Protein AF-A0A564YK99-F1 (afdb_monomer_lite)

Foldseek 3Di:
DPDDDPVNLVVLVVCVVVVVLVVSLVVLDDPVLDCLPPDLSSLLSNLVSLLLCLLPVCVPPVVSNVVSLVSNLSSLVSSCVVCVQALSSLQSNLVSLLLVLVVDDLVSVQVSLVVSVVSLVSSCVNPVQALSSLLVQLVSQVVQQPDDPVSQVSSCVVDVGRDHHHNVSSVVSNVSSVVSVVVCCVPPPVPDDPVVVVVVVVSVVVSDD

Secondary structure (DSSP, 8-state):
-----HHHHHHHHHHHHTT-HHHHHHHH--TT---TTS-HHHHHHHHHHHHHHHHHTTTT-HHHHHHHHHHHHHHHHHHHHH-TT-HHHHHHHHHHHHHHHHHS-HHHHHHHHHHHHHHHHHHHHH-TT-HHHHHHHHHHHHHHHH--HHHHHHHHHHSSS-----HHHHHHHHHHHHHHHHHHHHHH-TT--HHHHHHHHHHHHGGG-

pLDDT: mean 82.33, std 19.17, range [26.28, 98.38]

Organism: Hymenolepis diminuta (NCBI:txid6216)

Structure (mmCIF, N/CA/C/O backbone):
data_AF-A0A564YK99-F1
#
_entry.id   AF-A0A564YK99-F1
#
loop_
_atom_site.group_PDB
_atom_site.id
_atom_site.type_symbol
_atom_site.label_atom_id
_atom_site.label_alt_id
_atom_site.label_comp_id
_atom_site.label_asym_id
_atom_site.label_entity_id
_atom_site.label_seq_id
_atom_site.pdbx_PDB_ins_code
_atom_site.Cartn_x
_atom_site.Cartn_y
_atom_site.Cartn_z
_atom_site.occupancy
_atom_site.B_iso_or_equiv
_atom_site.auth_seq_id
_atom_site.auth_comp_id
_atom_site.auth_asym_id
_atom_site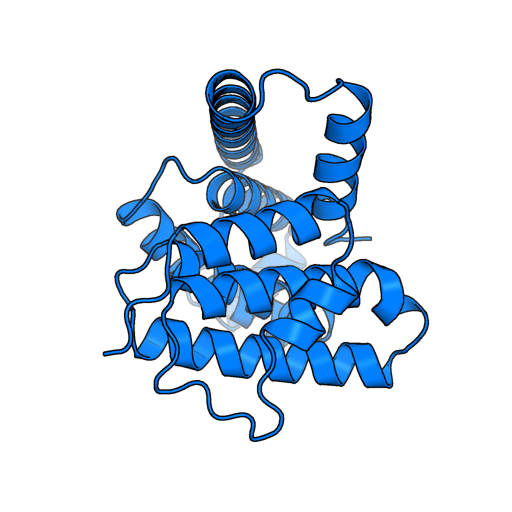.auth_atom_id
_atom_site.pdbx_PDB_model_num
ATOM 1 N N . MET A 1 1 ? -12.795 -11.908 20.189 1.00 44.34 1 MET A N 1
ATOM 2 C CA . MET A 1 1 ? -12.503 -10.998 19.064 1.00 44.34 1 MET A CA 1
ATOM 3 C C . MET A 1 1 ? -13.537 -9.885 19.128 1.00 44.34 1 MET A C 1
ATOM 5 O O . MET A 1 1 ? -14.702 -10.155 18.869 1.00 44.34 1 MET A O 1
ATOM 9 N N . ASN A 1 2 ? -13.176 -8.697 19.624 1.00 49.03 2 ASN A N 1
ATOM 10 C CA . ASN A 1 2 ? -14.125 -7.580 19.686 1.00 49.03 2 ASN A CA 1
ATOM 11 C C . ASN A 1 2 ? -14.489 -7.206 18.249 1.00 49.03 2 ASN A C 1
ATOM 13 O O . ASN A 1 2 ? -13.629 -6.735 17.506 1.00 49.03 2 ASN A O 1
ATOM 17 N N . MET A 1 3 ? -15.730 -7.481 17.844 1.00 61.69 3 MET A N 1
ATOM 18 C CA . MET A 1 3 ? -16.217 -7.088 16.528 1.00 61.69 3 MET A CA 1
ATOM 19 C C . MET A 1 3 ? -16.210 -5.563 16.465 1.00 61.69 3 MET A C 1
ATOM 21 O O . MET A 1 3 ? -16.890 -4.896 17.244 1.00 61.69 3 MET A O 1
ATOM 25 N N . ILE A 1 4 ? -15.387 -5.012 15.579 1.00 81.00 4 ILE A N 1
ATOM 26 C CA . ILE A 1 4 ? -15.409 -3.582 15.286 1.00 81.00 4 ILE A CA 1
ATOM 27 C C . ILE A 1 4 ? -16.726 -3.309 14.571 1.00 81.00 4 ILE A C 1
ATOM 29 O O . ILE A 1 4 ? -17.047 -4.000 13.610 1.00 81.00 4 ILE A O 1
ATOM 33 N N . SER A 1 5 ? -17.501 -2.343 15.056 1.00 88.06 5 SER A N 1
ATOM 34 C CA . SER A 1 5 ? -18.794 -2.039 14.451 1.00 88.06 5 SER A CA 1
ATOM 35 C C . SER A 1 5 ? -18.618 -1.328 13.109 1.00 88.06 5 SER A C 1
ATOM 37 O O . SER A 1 5 ? -17.772 -0.440 12.968 1.00 88.06 5 SER A O 1
ATOM 39 N N . ASP A 1 6 ? -19.475 -1.652 12.142 1.00 88.25 6 ASP A N 1
ATOM 40 C CA . ASP A 1 6 ? -19.509 -0.970 10.839 1.00 88.25 6 ASP A CA 1
ATOM 41 C C . ASP A 1 6 ? -19.748 0.538 10.991 1.00 88.25 6 ASP A C 1
ATOM 43 O O . ASP A 1 6 ? -19.217 1.347 10.231 1.00 88.25 6 ASP A O 1
ATOM 47 N N . SER A 1 7 ? -20.486 0.935 12.035 1.00 90.94 7 SER A N 1
ATOM 48 C CA . SER A 1 7 ? -20.677 2.340 12.403 1.00 90.94 7 SER A CA 1
ATOM 49 C C . SER A 1 7 ? -19.359 3.031 12.765 1.00 90.94 7 SER A C 1
ATOM 51 O O . SER A 1 7 ? -19.141 4.172 12.362 1.00 90.94 7 SER A O 1
ATOM 53 N N . TYR A 1 8 ? -18.456 2.357 13.484 1.00 93.44 8 TYR A N 1
ATOM 54 C CA . TYR A 1 8 ? -17.150 2.925 13.812 1.00 93.44 8 TYR A CA 1
ATOM 55 C C . TYR A 1 8 ? -16.268 3.062 12.566 1.00 93.44 8 TYR A C 1
ATOM 57 O O . TYR A 1 8 ? -15.660 4.111 12.363 1.00 93.44 8 TYR A O 1
ATOM 65 N N . LEU A 1 9 ? -16.238 2.044 11.699 1.00 93.12 9 LEU A N 1
ATOM 66 C CA . LEU A 1 9 ? -15.495 2.115 10.434 1.00 93.12 9 LEU A CA 1
ATOM 67 C C . LEU A 1 9 ? -16.023 3.235 9.529 1.00 93.12 9 LEU A C 1
ATOM 69 O O . LEU A 1 9 ? -15.229 3.993 8.975 1.00 93.12 9 LEU A O 1
ATOM 73 N N . SER A 1 10 ? -17.346 3.400 9.462 1.00 92.56 10 SER A N 1
ATOM 74 C CA . SER A 1 10 ? -17.986 4.480 8.704 1.00 92.56 10 SER A CA 1
ATOM 75 C C . SER A 1 10 ? -17.581 5.857 9.230 1.00 92.56 10 SER A C 1
ATOM 77 O O . SER A 1 10 ? -17.189 6.712 8.446 1.00 92.56 10 SER A O 1
ATOM 79 N N . GLN A 1 11 ? -17.564 6.059 10.553 1.00 95.00 11 GLN A N 1
ATOM 80 C CA . GLN A 1 11 ? -17.090 7.315 11.152 1.00 95.00 11 GLN A CA 1
ATOM 81 C C . GLN A 1 11 ? -15.622 7.610 10.803 1.00 95.00 11 GLN A C 1
ATOM 83 O O . GLN A 1 11 ? -15.259 8.756 10.542 1.00 95.00 11 GLN A O 1
ATOM 88 N N . ILE A 1 12 ? -14.761 6.589 10.787 1.00 95.75 12 ILE A N 1
ATOM 89 C CA . ILE A 1 12 ? -13.358 6.743 10.383 1.00 95.75 12 ILE A CA 1
ATOM 90 C C . ILE A 1 12 ? -13.247 7.143 8.907 1.00 95.75 12 ILE A C 1
ATOM 92 O O . ILE A 1 12 ? -12.470 8.040 8.571 1.00 95.75 12 ILE A O 1
ATOM 96 N N . ASP A 1 13 ? -14.022 6.508 8.029 1.00 91.44 13 ASP A N 1
ATOM 97 C CA . ASP A 1 13 ? -14.032 6.826 6.601 1.00 91.44 13 ASP A CA 1
ATOM 98 C C . ASP A 1 13 ? -14.629 8.220 6.327 1.00 91.44 13 ASP A C 1
ATOM 100 O O . ASP A 1 13 ? -14.116 8.950 5.481 1.00 91.44 13 ASP A O 1
ATOM 104 N N . GLU A 1 14 ? -15.635 8.654 7.089 1.00 92.62 14 GLU A N 1
ATOM 105 C CA . GLU A 1 14 ? -16.176 10.019 7.043 1.00 92.62 14 GLU A CA 1
ATOM 106 C C . GLU A 1 14 ? -15.134 11.068 7.443 1.00 92.62 14 GLU A C 1
ATOM 108 O O . GLU A 1 14 ? -14.980 12.075 6.751 1.00 92.62 14 GLU A O 1
ATOM 113 N N . LEU A 1 15 ? -14.379 10.828 8.521 1.00 93.56 15 LEU A N 1
ATOM 114 C CA . LEU A 1 15 ? -13.280 11.709 8.928 1.00 93.56 15 LEU A CA 1
ATOM 115 C C . LEU A 1 15 ? -12.208 11.802 7.842 1.00 93.56 15 LEU A C 1
ATOM 117 O O . LEU A 1 15 ? -11.726 12.897 7.548 1.00 93.56 15 LEU A O 1
ATOM 121 N N . TYR A 1 16 ? -11.861 10.669 7.227 1.00 89.81 16 TYR A N 1
ATOM 122 C CA . TYR A 1 16 ? -10.916 10.628 6.116 1.00 89.81 16 TYR A CA 1
ATOM 123 C C . TYR A 1 16 ? -11.422 11.452 4.920 1.00 89.81 16 TYR A C 1
ATOM 125 O O . TYR A 1 16 ? -10.711 12.319 4.418 1.00 89.81 16 TYR A O 1
ATOM 133 N N . ASN A 1 17 ? -12.681 11.257 4.518 1.00 87.81 17 ASN A N 1
ATOM 134 C CA . ASN A 1 17 ? -13.314 11.980 3.408 1.00 87.81 17 ASN A CA 1
ATOM 135 C C . ASN A 1 17 ? -13.520 13.479 3.692 1.00 87.81 17 ASN A C 1
ATOM 137 O O . ASN A 1 17 ? -13.629 14.277 2.761 1.00 87.81 17 ASN A O 1
ATOM 141 N N . ALA A 1 18 ? -13.574 13.867 4.967 1.00 88.94 18 ALA A N 1
ATOM 142 C CA . ALA A 1 18 ? -13.583 15.256 5.423 1.00 88.94 18 ALA A CA 1
ATOM 143 C C . ALA A 1 18 ? -12.170 15.852 5.578 1.00 88.94 18 ALA A C 1
ATOM 145 O O . ALA A 1 18 ? -12.013 16.912 6.179 1.00 88.94 18 ALA A O 1
ATOM 146 N N . GLU A 1 19 ? -11.144 15.159 5.082 1.00 88.38 19 GLU A N 1
ATOM 147 C CA . GLU A 1 19 ? -9.732 15.537 5.141 1.00 88.38 19 GLU A CA 1
ATOM 148 C C . GLU A 1 19 ? -9.141 15.661 6.561 1.00 88.38 19 GLU A C 1
ATOM 150 O O . GLU A 1 19 ? -8.027 16.161 6.752 1.00 88.38 19 GLU A O 1
ATOM 155 N N . ARG A 1 20 ? -9.821 15.112 7.578 1.00 93.12 20 ARG A N 1
ATOM 156 C CA . ARG A 1 20 ? -9.401 15.113 8.994 1.00 93.12 20 ARG A CA 1
ATOM 157 C C . ARG A 1 20 ? -8.419 13.972 9.295 1.00 93.12 20 ARG A C 1
ATOM 159 O O . ARG A 1 20 ? -8.556 13.230 10.263 1.00 93.12 20 ARG A O 1
ATOM 166 N N . HIS A 1 21 ? -7.385 13.841 8.469 1.00 91.38 21 HIS A N 1
ATOM 167 C CA . HIS A 1 21 ? -6.429 12.727 8.487 1.00 91.38 21 HIS A CA 1
ATOM 168 C C . HIS A 1 21 ? -5.613 12.615 9.779 1.00 91.38 21 HIS A C 1
ATOM 170 O O . HIS A 1 21 ? -5.307 11.509 10.219 1.00 91.38 21 HIS A O 1
ATOM 176 N N . GLN A 1 22 ? -5.287 13.752 10.405 1.00 95.69 22 GLN A N 1
ATOM 177 C CA . GLN A 1 22 ? -4.619 13.773 11.710 1.00 95.69 22 GLN A CA 1
ATOM 178 C C . GLN A 1 22 ? -5.480 13.090 12.774 1.00 95.69 22 GLN A C 1
ATOM 180 O O . GLN A 1 22 ? -4.980 12.276 13.536 1.00 95.69 22 GLN A O 1
ATOM 185 N N . GLU A 1 23 ? -6.782 13.365 12.779 1.00 97.56 23 GLU A N 1
ATOM 186 C CA . GLU A 1 23 ? -7.705 12.774 13.742 1.00 97.56 23 GLU A CA 1
ATOM 187 C C . GLU A 1 23 ? -7.945 11.288 13.478 1.00 97.56 23 GLU A C 1
ATOM 189 O O . GLU A 1 23 ? -8.043 10.514 14.426 1.00 97.56 23 GLU A O 1
ATOM 194 N N . VAL A 1 24 ? -7.991 10.869 12.207 1.00 97.50 24 VAL A N 1
ATOM 195 C CA . VAL A 1 24 ? -8.004 9.440 11.861 1.00 97.50 24 VAL A CA 1
ATOM 196 C C . VAL A 1 24 ? -6.766 8.756 12.434 1.00 97.50 24 VAL A C 1
ATOM 198 O O . VAL A 1 24 ? -6.886 7.749 13.126 1.00 97.50 24 VAL A O 1
ATOM 201 N N . TYR A 1 25 ? -5.582 9.321 12.198 1.00 97.62 25 TYR A N 1
ATOM 202 C CA . TYR A 1 25 ? -4.340 8.790 12.749 1.00 97.62 25 TYR A CA 1
ATOM 203 C C . TYR A 1 25 ? -4.374 8.743 14.283 1.00 97.62 25 TYR A C 1
ATOM 205 O O . TYR A 1 25 ? -4.104 7.692 14.853 1.00 97.62 25 TYR A O 1
ATOM 213 N N . ASP A 1 26 ? -4.780 9.821 14.955 1.00 96.94 26 ASP A N 1
ATOM 214 C CA . ASP A 1 26 ? -4.821 9.884 16.420 1.00 96.94 26 ASP A CA 1
ATOM 215 C C . ASP A 1 26 ? -5.839 8.905 17.032 1.00 96.94 26 ASP A C 1
ATOM 217 O O . ASP A 1 26 ? -5.596 8.375 18.116 1.00 96.94 26 ASP A O 1
ATOM 221 N N . LYS A 1 27 ? -6.947 8.612 16.335 1.00 96.62 27 LYS A N 1
ATOM 222 C CA . LYS A 1 27 ? -7.943 7.612 16.757 1.00 96.62 27 LYS A CA 1
ATOM 223 C C . LYS A 1 27 ? -7.472 6.171 16.577 1.00 96.62 27 LYS A C 1
ATOM 225 O O . LYS A 1 27 ? -7.869 5.316 17.364 1.00 96.62 27 LYS A O 1
ATOM 230 N N . LEU A 1 28 ? -6.710 5.890 15.520 1.00 96.56 28 LEU A N 1
ATOM 231 C CA . LEU A 1 28 ? -6.339 4.522 15.146 1.00 96.56 28 LEU A CA 1
ATOM 232 C C . LEU A 1 28 ? -4.962 4.101 15.664 1.00 96.56 28 LEU A C 1
ATOM 234 O O . LEU A 1 28 ? -4.716 2.903 15.828 1.00 96.56 28 LEU A O 1
ATOM 238 N N . ARG A 1 29 ? -4.062 5.060 15.905 1.00 95.44 29 ARG A N 1
ATOM 239 C CA . ARG A 1 29 ? -2.718 4.770 16.398 1.00 95.44 29 ARG A CA 1
ATOM 240 C C . ARG A 1 29 ? -2.764 4.171 17.796 1.00 95.44 29 ARG A C 1
ATOM 242 O O . ARG A 1 29 ? -3.590 4.537 18.632 1.00 95.44 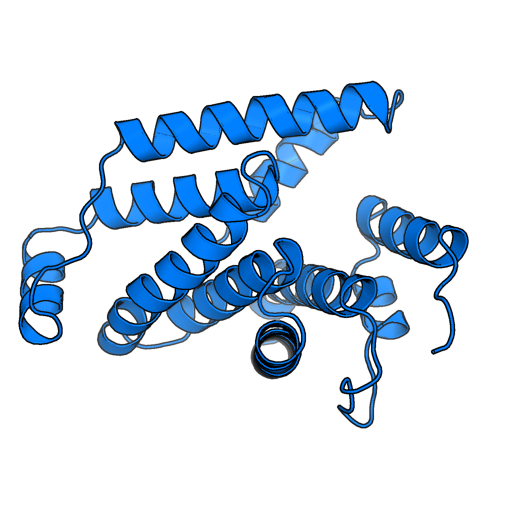29 ARG A O 1
ATOM 249 N N . ARG A 1 30 ? -1.796 3.311 18.086 1.00 93.12 30 ARG A N 1
ATOM 250 C CA . ARG A 1 30 ? -1.582 2.755 19.417 1.00 93.12 30 ARG A CA 1
ATOM 251 C C . ARG A 1 30 ? -0.253 3.244 19.986 1.00 93.12 30 ARG A C 1
ATOM 253 O O . ARG A 1 30 ? 0.789 2.983 19.388 1.00 93.12 30 ARG A O 1
ATOM 260 N N . PRO A 1 31 ? -0.257 3.968 21.121 1.00 87.62 31 PRO A N 1
ATOM 261 C CA . PRO A 1 31 ? 0.974 4.487 21.718 1.00 87.62 31 PRO A CA 1
ATOM 262 C C . PRO A 1 31 ? 1.989 3.410 22.117 1.00 87.62 31 PRO A C 1
ATOM 264 O O . PRO A 1 31 ? 3.182 3.696 22.130 1.00 87.62 31 PRO A O 1
ATOM 267 N N . ASP A 1 32 ? 1.525 2.196 22.424 1.00 89.12 32 ASP A N 1
ATOM 268 C CA . ASP A 1 32 ? 2.363 1.037 22.753 1.00 89.12 32 ASP A CA 1
ATOM 269 C C . ASP A 1 32 ? 2.970 0.350 21.514 1.00 89.12 32 ASP A C 1
ATOM 271 O O . ASP A 1 32 ? 3.803 -0.543 21.654 1.00 89.12 32 ASP A O 1
ATOM 275 N N . GLY A 1 33 ? 2.562 0.752 20.304 1.00 86.19 33 GLY A N 1
ATOM 276 C CA . GLY A 1 33 ? 2.982 0.140 19.045 1.00 86.19 33 GLY A CA 1
ATOM 277 C C . GLY A 1 33 ? 2.464 -1.286 18.832 1.00 86.19 33 GLY A C 1
ATOM 278 O O . GLY A 1 33 ? 2.879 -1.934 17.870 1.00 86.19 33 GLY A O 1
ATOM 279 N N . ASN A 1 34 ? 1.573 -1.794 19.692 1.00 89.31 34 ASN A N 1
ATOM 280 C CA . ASN A 1 34 ? 1.091 -3.166 19.610 1.00 89.31 34 ASN A CA 1
ATOM 281 C C . ASN A 1 34 ? -0.219 -3.264 18.821 1.00 89.31 34 ASN A C 1
ATOM 283 O O . ASN A 1 34 ? -1.323 -3.035 19.330 1.00 89.31 34 ASN A O 1
ATOM 287 N N . TYR A 1 35 ? -0.079 -3.695 17.573 1.00 92.19 35 TYR A N 1
ATOM 288 C CA . TYR A 1 35 ? -1.176 -3.878 16.632 1.00 92.19 35 TYR A CA 1
ATOM 289 C C . TYR A 1 35 ? -1.567 -5.353 16.419 1.00 92.19 35 TYR A C 1
ATOM 291 O O . TYR A 1 35 ? -2.401 -5.627 15.560 1.00 92.19 35 TYR A O 1
ATOM 299 N N . SER A 1 36 ? -1.019 -6.306 17.190 1.00 88.06 36 SER A N 1
ATOM 300 C CA . SER A 1 36 ? -1.205 -7.745 16.931 1.00 88.06 36 SER A CA 1
ATOM 301 C C . SER A 1 36 ? -2.677 -8.163 16.938 1.00 88.06 36 SER A C 1
ATOM 303 O O . SER A 1 36 ? -3.110 -8.908 16.068 1.00 88.06 36 SER A O 1
ATOM 305 N N . GLU A 1 37 ? -3.475 -7.637 17.868 1.00 89.50 37 GLU A N 1
ATOM 306 C CA . GLU A 1 37 ? -4.904 -7.959 18.016 1.00 89.50 37 GLU A CA 1
ATOM 307 C C . GLU A 1 37 ? -5.834 -6.987 17.275 1.00 89.50 37 GLU A C 1
ATOM 309 O O . GLU A 1 37 ? -7.037 -6.933 17.538 1.00 89.50 37 GLU A O 1
ATOM 314 N N . VAL A 1 38 ? -5.288 -6.184 16.361 1.00 92.50 38 VAL A N 1
ATOM 315 C CA . VAL A 1 38 ? -6.058 -5.205 15.594 1.00 92.50 38 VAL A CA 1
ATOM 316 C C . VAL A 1 38 ? -6.556 -5.833 14.289 1.00 92.50 38 VAL A C 1
ATOM 318 O O . VAL A 1 38 ? -5.847 -6.572 13.604 1.00 92.50 38 VAL A O 1
ATOM 321 N N . SER A 1 39 ? -7.816 -5.547 13.958 1.00 94.75 39 SER A N 1
ATOM 322 C CA . SER A 1 39 ? -8.461 -6.000 12.720 1.00 94.75 39 SER A CA 1
ATOM 323 C C . SER A 1 39 ? -7.769 -5.407 11.486 1.00 94.75 39 SER A C 1
ATOM 325 O O . SER A 1 39 ? -7.440 -4.214 11.514 1.00 94.75 39 SER A O 1
ATOM 327 N N . PRO A 1 40 ? -7.636 -6.160 10.374 1.00 96.38 40 PRO A N 1
ATOM 328 C CA . PRO A 1 40 ? -7.067 -5.642 9.129 1.00 96.38 40 PRO A CA 1
ATOM 329 C C . PRO A 1 40 ? -7.798 -4.383 8.649 1.00 96.38 40 PRO A C 1
ATOM 331 O O . PRO A 1 40 ? -7.155 -3.446 8.180 1.00 96.38 40 PRO A O 1
ATOM 334 N N . GLN A 1 41 ? -9.112 -4.291 8.906 1.00 95.69 41 GLN A N 1
ATOM 335 C CA . GLN A 1 41 ? -9.948 -3.130 8.578 1.00 95.69 41 GLN A CA 1
ATOM 336 C C . GLN A 1 41 ? -9.469 -1.816 9.213 1.00 95.69 41 GLN A C 1
ATOM 338 O O . GLN A 1 41 ? -9.719 -0.743 8.668 1.00 95.69 41 GLN A O 1
ATOM 343 N N . ILE A 1 42 ? -8.774 -1.879 10.349 1.00 96.81 42 ILE A N 1
ATOM 344 C CA . ILE A 1 42 ? -8.170 -0.708 10.991 1.00 96.81 42 ILE A CA 1
ATOM 345 C C . ILE A 1 42 ? -6.742 -0.483 10.504 1.00 96.81 42 ILE A C 1
ATOM 347 O O . ILE A 1 42 ? -6.366 0.661 10.256 1.00 96.81 42 ILE A O 1
ATOM 351 N N . LEU A 1 43 ? -5.959 -1.554 10.346 1.00 97.62 43 LEU A N 1
ATOM 352 C CA . LEU A 1 43 ? -4.539 -1.475 9.985 1.00 97.62 43 LEU A CA 1
ATOM 353 C C . LEU A 1 43 ? -4.334 -0.724 8.668 1.00 97.62 43 LEU A C 1
ATOM 355 O O . LEU A 1 43 ? -3.552 0.226 8.606 1.00 97.62 43 LEU A O 1
ATOM 359 N N . TRP A 1 44 ? -5.093 -1.087 7.634 1.00 97.38 44 TRP A N 1
ATOM 360 C CA . TRP A 1 44 ? -4.950 -0.450 6.330 1.00 97.38 44 TRP A CA 1
ATOM 361 C C . TRP A 1 44 ? -5.456 1.004 6.333 1.00 97.38 44 TRP A C 1
ATOM 363 O O . TRP A 1 44 ? -4.869 1.869 5.679 1.00 97.38 44 TRP A O 1
ATOM 373 N N . ARG 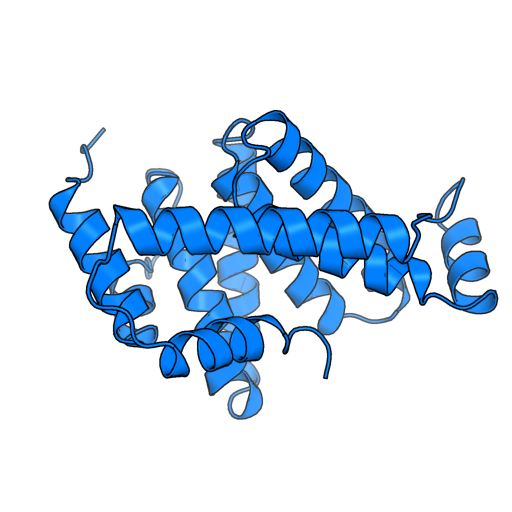A 1 45 ? -6.496 1.321 7.123 1.00 97.62 45 ARG A N 1
ATOM 374 C CA . ARG A 1 45 ? -7.000 2.698 7.298 1.00 97.62 45 ARG A CA 1
ATOM 375 C C . ARG A 1 45 ? -5.995 3.581 8.034 1.00 97.62 45 ARG A C 1
ATOM 377 O O . ARG A 1 45 ? -5.836 4.749 7.675 1.00 97.62 45 ARG A O 1
ATOM 384 N N . LEU A 1 46 ? -5.286 3.022 9.015 1.00 98.00 46 LEU A N 1
ATOM 385 C CA . LEU A 1 46 ? -4.186 3.694 9.697 1.00 98.00 46 LEU A CA 1
ATOM 386 C C . LEU A 1 46 ? -3.042 3.991 8.721 1.00 98.00 46 LEU A C 1
ATOM 388 O O . LEU A 1 46 ? -2.615 5.140 8.633 1.00 98.00 46 LEU A O 1
ATOM 392 N N . ALA A 1 47 ? -2.598 3.006 7.934 1.00 97.62 47 ALA A N 1
ATOM 393 C CA . ALA A 1 47 ? -1.560 3.214 6.919 1.00 97.62 47 ALA A CA 1
ATOM 394 C C . ALA A 1 47 ? -1.959 4.277 5.883 1.00 97.62 47 ALA A C 1
ATOM 396 O O . ALA A 1 47 ? -1.151 5.134 5.518 1.00 97.62 47 ALA A O 1
ATOM 397 N N . ARG A 1 48 ? -3.231 4.290 5.471 1.00 95.94 48 ARG A N 1
ATOM 398 C CA . ARG A 1 48 ? -3.790 5.319 4.588 1.00 95.94 48 ARG A CA 1
ATOM 399 C C . ARG A 1 48 ? -3.704 6.724 5.197 1.00 95.94 48 ARG A C 1
ATOM 401 O O . ARG A 1 48 ? -3.273 7.656 4.518 1.00 95.94 48 ARG A O 1
ATOM 408 N N . ALA A 1 49 ? -4.053 6.884 6.474 1.00 96.25 49 ALA A N 1
ATOM 409 C CA . ALA A 1 49 ? -3.915 8.162 7.176 1.00 96.25 49 ALA A CA 1
ATOM 410 C C . ALA A 1 49 ? -2.444 8.583 7.341 1.00 96.25 49 ALA A C 1
ATOM 412 O O . ALA A 1 49 ? -2.100 9.732 7.065 1.00 96.25 49 ALA A O 1
ATOM 413 N N . ILE A 1 50 ? -1.565 7.645 7.711 1.00 96.56 50 ILE A N 1
ATOM 414 C CA . ILE A 1 50 ? -0.111 7.846 7.813 1.00 96.56 50 ILE A CA 1
ATOM 415 C C . ILE A 1 50 ? 0.462 8.364 6.491 1.00 96.56 50 ILE A C 1
ATOM 417 O O . ILE A 1 50 ? 1.166 9.375 6.477 1.00 96.56 50 ILE A O 1
ATOM 421 N N . ARG A 1 51 ? 0.122 7.719 5.368 1.00 93.81 51 ARG A N 1
ATOM 422 C CA . ARG A 1 51 ? 0.540 8.163 4.033 1.00 93.81 51 ARG A CA 1
ATOM 423 C C . ARG A 1 51 ? 0.133 9.611 3.782 1.00 93.81 51 ARG A C 1
ATOM 425 O O . ARG A 1 51 ? 0.954 10.401 3.319 1.00 93.81 51 ARG A O 1
ATOM 432 N N . TYR A 1 52 ? -1.107 9.976 4.099 1.00 91.69 52 TYR A N 1
ATOM 433 C CA . TYR A 1 52 ? -1.570 11.348 3.904 1.00 91.69 52 TYR A CA 1
ATOM 434 C C . TYR A 1 52 ? -0.781 12.356 4.754 1.00 91.69 52 TYR A C 1
ATOM 436 O O . TYR A 1 52 ? -0.392 13.414 4.255 1.00 91.69 52 TYR A O 1
ATOM 444 N N . LEU A 1 53 ? -0.484 12.029 6.017 1.00 92.56 53 LEU A N 1
ATOM 445 C CA . LEU A 1 53 ? 0.337 12.878 6.889 1.00 92.56 53 LEU A CA 1
ATOM 446 C C . LEU A 1 53 ? 1.761 13.056 6.348 1.00 92.56 53 LEU A C 1
ATOM 448 O O . LEU A 1 53 ? 2.278 14.174 6.348 1.00 92.56 53 LEU A O 1
ATOM 452 N N . ILE A 1 54 ? 2.370 11.995 5.813 1.00 90.19 54 ILE A N 1
ATOM 453 C CA . ILE A 1 54 ? 3.679 12.063 5.148 1.00 90.19 54 ILE A CA 1
ATOM 454 C C . ILE A 1 54 ? 3.652 13.047 3.969 1.00 90.19 54 ILE A C 1
ATOM 456 O O . ILE A 1 54 ? 4.557 13.875 3.847 1.00 90.19 54 ILE A O 1
ATOM 460 N N . PHE A 1 55 ? 2.616 13.001 3.125 1.00 86.12 55 PHE A N 1
ATOM 461 C CA . PHE A 1 55 ? 2.521 13.874 1.948 1.00 86.12 55 PHE A CA 1
ATOM 462 C C . PHE A 1 55 ? 2.228 15.334 2.280 1.00 86.12 55 PHE A C 1
ATOM 464 O O . PHE A 1 55 ? 2.756 16.229 1.614 1.00 86.12 55 PHE A O 1
ATOM 471 N N . THR A 1 56 ? 1.387 15.571 3.283 1.00 87.44 56 THR A N 1
ATOM 472 C CA . THR A 1 56 ? 0.907 16.917 3.614 1.00 87.44 56 THR A CA 1
ATOM 473 C C . THR A 1 56 ? 1.786 17.629 4.627 1.00 87.44 56 THR A C 1
ATOM 475 O O . THR A 1 56 ? 2.146 18.778 4.405 1.00 87.44 56 THR A O 1
ATOM 478 N N . LYS A 1 57 ? 2.180 16.950 5.708 1.00 89.44 57 LYS A N 1
ATOM 479 C CA . LYS A 1 57 ? 2.966 17.534 6.808 1.00 89.44 57 LYS A CA 1
ATOM 480 C C . LYS A 1 57 ? 4.435 17.129 6.774 1.00 89.44 57 LYS A C 1
ATOM 482 O O . LYS A 1 57 ? 5.304 17.888 7.192 1.00 89.44 57 LYS A O 1
ATOM 487 N N 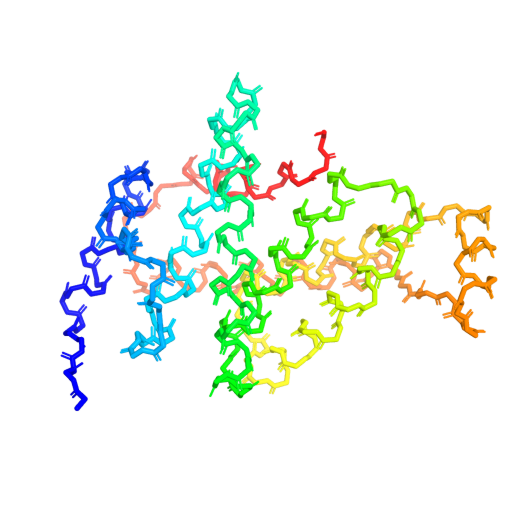. GLY A 1 58 ? 4.743 15.951 6.235 1.00 88.25 58 GLY A N 1
ATOM 488 C CA . GLY A 1 58 ? 6.105 15.415 6.227 1.00 88.25 58 GLY A CA 1
ATOM 489 C C . GLY A 1 58 ? 7.110 16.201 5.374 1.00 88.25 58 GLY A C 1
ATOM 490 O O . GLY A 1 58 ? 8.312 15.968 5.484 1.00 88.25 58 GLY A O 1
ATOM 491 N N . LYS A 1 59 ? 6.656 17.126 4.516 1.00 85.12 59 LYS A N 1
ATOM 492 C CA . LYS A 1 59 ? 7.548 18.041 3.778 1.00 85.12 59 LYS A CA 1
ATOM 493 C C . LYS A 1 59 ? 8.222 19.057 4.702 1.00 85.12 59 LYS A C 1
ATOM 495 O O . LYS A 1 59 ? 9.390 19.376 4.494 1.00 85.12 59 LYS A O 1
ATOM 500 N N . GLU A 1 60 ? 7.494 19.529 5.708 1.00 90.81 60 GLU A N 1
ATOM 501 C CA . GLU A 1 60 ? 7.954 20.539 6.665 1.00 90.81 60 GLU A CA 1
ATOM 502 C C . GLU A 1 60 ? 8.621 19.886 7.883 1.00 90.81 60 GLU A C 1
ATOM 504 O O . GLU A 1 60 ? 9.624 20.387 8.386 1.00 90.81 60 GLU A O 1
ATOM 509 N N . ASP A 1 61 ? 8.126 18.717 8.304 1.00 93.00 61 ASP A N 1
ATOM 510 C CA . ASP A 1 61 ? 8.617 17.987 9.476 1.00 93.00 61 ASP A CA 1
ATOM 511 C C . ASP A 1 61 ? 9.262 16.646 9.080 1.00 93.00 61 ASP A C 1
ATOM 513 O O . ASP A 1 61 ? 8.619 15.591 9.031 1.00 93.00 61 ASP A O 1
ATOM 517 N N . LYS A 1 62 ? 10.570 16.684 8.783 1.00 91.06 62 LYS A N 1
ATOM 518 C CA . LYS A 1 62 ? 11.354 15.483 8.432 1.00 91.06 62 LYS A CA 1
ATOM 519 C C . LYS A 1 62 ? 11.404 14.444 9.567 1.00 91.06 62 LYS A C 1
ATOM 521 O O . LYS A 1 62 ? 11.260 13.257 9.262 1.00 91.06 62 LYS A O 1
ATOM 526 N N . PRO A 1 63 ? 11.602 14.822 10.849 1.00 94.44 63 PRO A N 1
ATOM 527 C CA . PRO A 1 63 ? 11.496 13.876 11.959 1.00 94.44 63 PRO A CA 1
ATOM 528 C C . PRO A 1 63 ? 10.142 13.160 12.025 1.00 94.44 63 PRO A C 1
ATOM 530 O O . PRO A 1 63 ? 10.114 11.931 12.131 1.00 94.44 63 PRO A O 1
ATOM 533 N 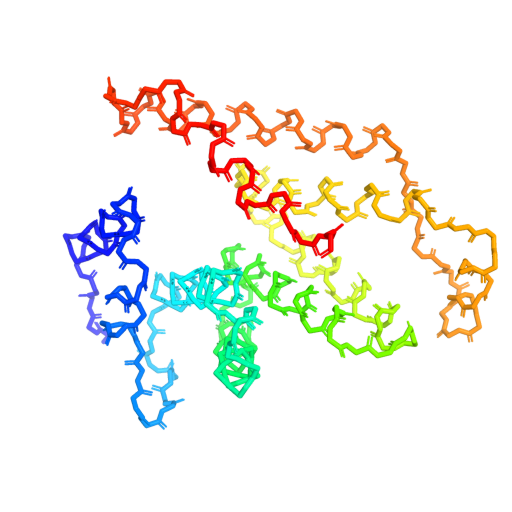N . ALA A 1 64 ? 9.026 13.888 11.909 1.00 94.44 64 ALA A N 1
ATOM 534 C CA . ALA A 1 64 ? 7.699 13.279 11.921 1.00 94.44 64 ALA A CA 1
ATOM 535 C C . ALA A 1 64 ? 7.467 12.393 10.694 1.00 94.44 64 ALA A C 1
ATOM 537 O O . ALA A 1 64 ? 6.985 11.272 10.844 1.00 94.44 64 ALA A O 1
ATOM 538 N N . ARG A 1 65 ? 7.897 12.830 9.500 1.00 93.81 65 ARG A N 1
ATOM 539 C CA . ARG A 1 65 ? 7.876 12.015 8.273 1.00 93.81 65 ARG A CA 1
ATOM 540 C C . ARG A 1 65 ? 8.543 10.662 8.478 1.00 93.81 65 ARG A C 1
ATOM 542 O O . ARG A 1 65 ? 7.948 9.638 8.150 1.00 93.81 65 ARG A O 1
ATOM 549 N N . LYS A 1 66 ? 9.760 10.660 9.028 1.00 94.25 66 LYS A N 1
ATOM 550 C CA . LYS A 1 66 ? 10.510 9.430 9.297 1.00 94.25 66 LYS A CA 1
ATOM 551 C C . LYS A 1 66 ? 9.755 8.529 10.275 1.00 94.25 66 LYS A C 1
ATOM 553 O O . LYS A 1 66 ? 9.587 7.348 9.994 1.00 94.25 66 LYS A O 1
ATOM 558 N N . LYS A 1 67 ? 9.246 9.095 11.373 1.00 95.19 67 LYS A N 1
ATOM 559 C CA . LYS A 1 67 ? 8.483 8.350 12.383 1.00 95.19 67 LYS A CA 1
ATOM 560 C C . LYS A 1 67 ? 7.213 7.718 11.805 1.00 95.19 67 LYS A C 1
ATOM 562 O O . LYS A 1 67 ? 6.953 6.545 12.043 1.00 95.19 67 LYS A O 1
ATOM 567 N N . TRP A 1 68 ? 6.444 8.476 11.027 1.00 96.44 68 TRP A N 1
ATOM 568 C CA . TRP A 1 68 ? 5.242 7.982 10.356 1.00 96.44 68 TRP A CA 1
ATOM 569 C C . TRP A 1 68 ? 5.558 6.869 9.358 1.00 96.44 68 TRP A C 1
ATOM 571 O O . TRP A 1 68 ? 4.838 5.875 9.304 1.00 96.44 68 TRP A O 1
ATOM 581 N N . LEU A 1 69 ? 6.643 7.005 8.591 1.00 95.25 69 LEU A N 1
ATOM 582 C CA . LEU A 1 69 ? 7.068 5.974 7.650 1.00 95.25 69 LEU A CA 1
ATOM 583 C C . LEU A 1 69 ? 7.461 4.678 8.372 1.00 95.25 69 LEU A C 1
ATOM 585 O O . LEU A 1 69 ? 7.004 3.606 7.980 1.00 95.25 69 LEU A O 1
ATOM 589 N N . GLU A 1 70 ? 8.264 4.775 9.434 1.00 95.88 70 GLU A N 1
ATOM 590 C CA . GLU A 1 70 ? 8.659 3.629 10.262 1.00 95.88 70 GLU A CA 1
ATOM 591 C C . GLU A 1 70 ? 7.440 2.941 10.893 1.00 95.88 70 GLU A C 1
ATOM 593 O O . GLU A 1 70 ? 7.331 1.714 10.846 1.00 95.88 70 GLU A O 1
ATOM 598 N N . GLU A 1 71 ? 6.489 3.718 11.420 1.00 96.81 71 GLU A N 1
ATOM 599 C CA . GLU A 1 71 ? 5.253 3.187 11.996 1.00 96.81 71 GLU A CA 1
ATOM 600 C C . GLU A 1 71 ? 4.401 2.470 10.947 1.00 96.81 71 GLU A C 1
ATOM 602 O O . GLU A 1 71 ? 4.041 1.312 11.145 1.00 96.81 71 GLU A O 1
ATOM 607 N N . GLY A 1 72 ? 4.116 3.105 9.808 1.00 97.25 72 GLY A N 1
ATOM 608 C CA . GLY A 1 72 ? 3.280 2.489 8.780 1.00 97.25 72 GLY A CA 1
ATOM 609 C C . GLY A 1 72 ? 3.922 1.244 8.153 1.00 97.25 72 GLY A C 1
ATOM 610 O O . GLY A 1 72 ? 3.213 0.278 7.881 1.00 97.25 72 GLY A O 1
ATOM 611 N N . LEU A 1 73 ? 5.251 1.216 7.978 1.00 96.94 73 LEU A N 1
ATOM 612 C CA . LEU A 1 73 ? 5.969 0.018 7.524 1.00 96.94 73 LEU A CA 1
ATOM 613 C C . LEU A 1 73 ? 5.852 -1.121 8.537 1.00 96.94 73 LEU A C 1
ATOM 615 O O . LEU A 1 73 ? 5.579 -2.251 8.143 1.00 96.94 73 LEU A O 1
ATOM 619 N N . SER A 1 74 ? 6.036 -0.827 9.827 1.00 96.50 74 SER A N 1
ATOM 620 C CA . SER A 1 74 ? 5.910 -1.813 10.905 1.00 96.50 74 SER A CA 1
ATOM 621 C C . SER A 1 74 ? 4.489 -2.384 10.981 1.00 96.50 74 SER A C 1
ATOM 623 O O . SER A 1 74 ? 4.298 -3.601 10.950 1.00 96.50 74 SER A O 1
ATOM 625 N N . VAL A 1 75 ? 3.485 -1.500 10.982 1.00 97.50 75 VAL A N 1
ATOM 626 C CA . VAL A 1 75 ? 2.058 -1.850 11.006 1.00 97.50 75 VAL A CA 1
ATOM 627 C C . VAL A 1 75 ? 1.695 -2.741 9.824 1.00 97.50 75 VAL A C 1
ATOM 629 O O . VAL A 1 75 ? 1.096 -3.799 10.013 1.00 97.50 75 VAL A O 1
ATOM 632 N N . MET A 1 76 ? 2.063 -2.336 8.606 1.00 98.19 76 MET A N 1
ATOM 633 C CA . MET A 1 76 ? 1.646 -3.055 7.406 1.00 98.19 76 MET A CA 1
ATOM 634 C C . MET A 1 76 ? 2.429 -4.339 7.170 1.00 98.19 76 MET A C 1
ATOM 636 O O . MET A 1 76 ? 1.845 -5.294 6.667 1.00 98.19 76 MET A O 1
ATOM 640 N N . LYS A 1 77 ? 3.696 -4.405 7.593 1.00 97.50 77 LYS A N 1
ATOM 641 C CA . LYS A 1 77 ? 4.459 -5.654 7.582 1.00 97.50 77 LYS A CA 1
ATOM 642 C C . LYS A 1 77 ? 3.786 -6.708 8.463 1.00 97.50 77 LYS A C 1
ATOM 644 O O . LYS A 1 77 ? 3.524 -7.811 8.000 1.00 97.50 77 LYS A O 1
ATOM 649 N N . MET A 1 78 ? 3.431 -6.343 9.695 1.00 96.56 78 MET A N 1
ATOM 650 C CA . MET A 1 78 ? 2.682 -7.238 10.583 1.00 96.56 78 MET A CA 1
ATOM 651 C C . MET A 1 78 ? 1.325 -7.620 9.974 1.00 96.56 78 MET A C 1
ATOM 653 O O . MET A 1 78 ? 0.924 -8.781 10.031 1.00 96.56 78 MET A O 1
ATOM 657 N N . ALA A 1 79 ? 0.633 -6.661 9.347 1.00 97.56 79 ALA A N 1
ATOM 658 C CA . ALA A 1 79 ? -0.663 -6.908 8.729 1.00 97.56 79 ALA A CA 1
ATOM 659 C C . ALA A 1 79 ? -0.594 -7.980 7.628 1.00 97.56 79 ALA A C 1
ATOM 661 O O . ALA A 1 79 ? -1.433 -8.873 7.627 1.00 97.56 79 ALA A O 1
ATOM 662 N N . VAL A 1 80 ? 0.399 -7.936 6.731 1.00 97.75 80 VAL A N 1
ATOM 663 C CA . VAL A 1 80 ? 0.545 -8.953 5.669 1.00 97.75 80 VAL A CA 1
ATOM 664 C C . VAL A 1 80 ? 1.059 -10.296 6.184 1.00 97.75 80 VAL A C 1
ATOM 666 O O . VAL A 1 80 ? 0.756 -11.323 5.591 1.00 97.75 80 VAL A O 1
ATOM 669 N N . GLU A 1 81 ? 1.808 -10.316 7.290 1.00 96.62 81 GLU A N 1
ATOM 670 C CA . GLU A 1 81 ? 2.227 -11.564 7.945 1.00 96.62 81 GLU A CA 1
ATOM 671 C C . GLU A 1 81 ? 1.035 -12.279 8.599 1.00 96.62 81 GLU A C 1
ATOM 673 O O . GLU A 1 81 ? 0.952 -13.506 8.564 1.00 96.62 81 GLU A O 1
ATOM 678 N N . LYS A 1 82 ? 0.095 -11.521 9.180 1.00 96.88 82 LYS A N 1
ATOM 679 C CA . LYS A 1 82 ? -1.093 -12.070 9.850 1.00 96.88 82 LYS A CA 1
ATOM 680 C C . LYS A 1 82 ? -2.269 -12.321 8.902 1.00 96.88 82 LYS A C 1
ATOM 682 O O . LYS A 1 82 ? -3.025 -13.266 9.115 1.00 96.88 82 LYS A O 1
ATOM 687 N N . TYR A 1 83 ? -2.432 -11.480 7.885 1.00 96.75 83 TYR A N 1
ATOM 688 C CA . TYR A 1 83 ? -3.540 -11.515 6.928 1.00 96.75 83 TYR A CA 1
ATOM 689 C C . TYR A 1 83 ? -2.997 -11.546 5.485 1.00 96.75 83 TYR A C 1
ATOM 691 O O . TYR A 1 83 ? -3.201 -10.593 4.729 1.00 96.75 83 TYR A O 1
ATOM 699 N N . PRO A 1 84 ? -2.283 -12.620 5.091 1.00 96.69 84 PRO A N 1
ATOM 700 C CA . PRO A 1 84 ? -1.654 -12.711 3.771 1.00 96.69 84 PRO A CA 1
ATOM 701 C C . PRO A 1 84 ? -2.669 -12.720 2.620 1.00 96.69 84 PRO A C 1
ATOM 703 O O . PRO A 1 84 ? -2.334 -12.277 1.527 1.00 96.69 84 PRO A O 1
ATOM 706 N N . ASP A 1 85 ? -3.909 -13.144 2.883 1.00 96.50 85 ASP A N 1
ATOM 707 C CA . ASP A 1 85 ? -4.994 -13.232 1.897 1.00 96.50 85 ASP A CA 1
ATOM 708 C C . ASP A 1 85 ? -5.932 -12.003 1.916 1.00 96.50 85 ASP A C 1
ATOM 710 O O . ASP A 1 85 ? -7.031 -12.041 1.364 1.00 96.50 85 ASP A O 1
ATOM 714 N N . ASP A 1 86 ? -5.535 -10.896 2.558 1.00 97.38 86 ASP A N 1
ATOM 715 C CA . ASP A 1 86 ? -6.295 -9.638 2.545 1.00 97.38 86 ASP A CA 1
ATOM 716 C C . ASP A 1 86 ? -5.738 -8.669 1.485 1.00 97.38 86 ASP A C 1
ATOM 718 O O . ASP A 1 86 ? -4.585 -8.223 1.553 1.00 97.38 86 ASP A O 1
ATOM 722 N N . SER A 1 87 ? -6.562 -8.324 0.486 1.00 97.44 87 SER A N 1
ATOM 723 C CA . SER A 1 87 ? -6.152 -7.442 -0.621 1.00 97.44 87 SER A CA 1
ATOM 724 C C . SER A 1 87 ? -5.731 -6.049 -0.137 1.00 97.44 87 SER A C 1
ATOM 726 O O . SER A 1 87 ? -4.742 -5.486 -0.621 1.00 97.44 87 SER A O 1
ATOM 728 N N . TYR A 1 88 ? -6.415 -5.494 0.869 1.00 96.81 88 TYR A N 1
ATOM 729 C CA . TYR A 1 88 ? -6.082 -4.177 1.407 1.00 96.81 88 TYR A CA 1
ATOM 730 C C . TYR A 1 88 ? -4.750 -4.217 2.153 1.00 96.81 88 TYR A C 1
ATOM 732 O O . TYR A 1 88 ? -3.938 -3.310 1.976 1.00 96.81 88 TYR A O 1
ATOM 740 N N . CYS A 1 89 ? -4.483 -5.258 2.942 1.00 98.12 89 CYS A N 1
ATOM 741 C CA . CYS A 1 89 ? -3.209 -5.410 3.635 1.00 98.12 89 CYS A CA 1
ATOM 742 C C . CYS A 1 89 ? -2.036 -5.471 2.656 1.00 98.12 89 CYS A C 1
ATOM 744 O O . CYS A 1 89 ? -1.086 -4.697 2.796 1.00 98.12 89 CYS A O 1
ATOM 746 N N . ASN A 1 90 ? -2.137 -6.317 1.630 1.00 98.31 90 ASN A N 1
ATOM 747 C CA . ASN A 1 90 ? -1.119 -6.426 0.587 1.00 98.31 90 ASN A CA 1
ATOM 748 C C . ASN A 1 90 ? -0.937 -5.097 -0.173 1.00 98.31 90 ASN A C 1
ATOM 750 O O . ASN A 1 90 ? 0.187 -4.607 -0.309 1.00 98.31 90 ASN A O 1
ATOM 754 N N . THR A 1 91 ? -2.038 -4.449 -0.576 1.00 97.56 91 THR A N 1
ATOM 755 C CA . THR A 1 91 ? -1.998 -3.147 -1.263 1.00 97.56 91 THR A CA 1
ATOM 756 C C . THR A 1 91 ? -1.301 -2.090 -0.410 1.00 97.56 91 THR A C 1
ATOM 758 O O . THR A 1 91 ? -0.360 -1.432 -0.852 1.00 97.56 91 THR A O 1
ATOM 761 N N . TRP A 1 92 ? -1.735 -1.915 0.837 1.00 97.94 92 TRP A N 1
ATOM 762 C CA . TRP A 1 92 ? -1.215 -0.857 1.696 1.00 97.94 92 TRP A CA 1
ATOM 763 C C . TRP 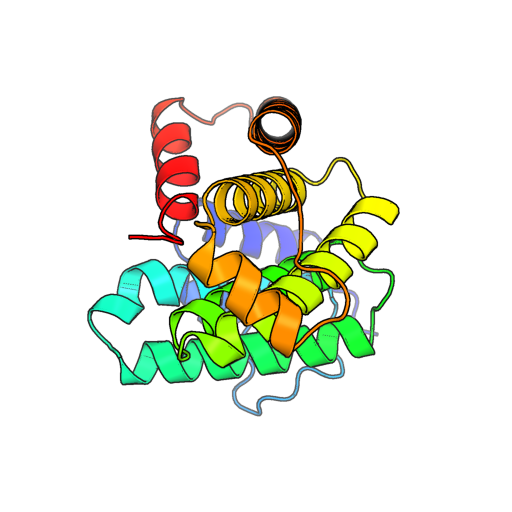A 1 92 ? 0.212 -1.138 2.173 1.00 97.94 92 TRP A C 1
ATOM 765 O O . TRP A 1 92 ? 0.956 -0.185 2.402 1.00 97.94 92 TRP A O 1
ATOM 775 N N . TYR A 1 93 ? 0.656 -2.399 2.229 1.00 98.38 93 TYR A N 1
ATOM 776 C CA . TYR A 1 93 ? 2.071 -2.697 2.447 1.00 98.38 93 TYR A CA 1
ATOM 777 C C . TYR A 1 93 ? 2.935 -2.315 1.243 1.00 98.38 93 TYR A C 1
ATOM 779 O O . TYR A 1 93 ? 3.928 -1.607 1.420 1.00 98.38 93 TYR A O 1
ATOM 787 N N . GLY A 1 94 ? 2.519 -2.665 0.019 1.00 95.75 94 GLY A N 1
ATOM 788 C CA . GLY A 1 94 ? 3.188 -2.212 -1.206 1.00 95.75 94 GLY A CA 1
ATOM 789 C C . GLY A 1 94 ? 3.270 -0.682 -1.300 1.00 95.75 94 GLY A C 1
ATOM 790 O O . GLY A 1 94 ? 4.310 -0.127 -1.653 1.00 95.75 94 GLY A O 1
ATOM 791 N N . VAL A 1 95 ? 2.221 0.026 -0.871 1.00 95.19 95 VAL A N 1
ATOM 792 C CA . VAL A 1 95 ? 2.222 1.494 -0.774 1.00 95.19 95 VAL A CA 1
ATOM 793 C C . VAL A 1 95 ? 3.255 2.008 0.240 1.00 95.19 95 VAL A C 1
ATOM 795 O O . VAL A 1 95 ? 4.003 2.934 -0.080 1.00 95.19 95 VAL A O 1
ATOM 798 N N . MET A 1 96 ? 3.353 1.422 1.439 1.00 95.94 96 MET A N 1
ATOM 799 C CA . MET A 1 96 ? 4.361 1.837 2.430 1.00 95.94 96 MET A CA 1
ATOM 800 C C . MET A 1 96 ? 5.795 1.533 1.960 1.00 95.94 96 MET A C 1
ATOM 802 O O . MET A 1 96 ? 6.685 2.366 2.141 1.00 95.94 96 MET A O 1
ATOM 806 N N . LEU A 1 97 ? 6.019 0.396 1.293 1.00 94.25 97 LEU A N 1
ATOM 807 C CA . LEU A 1 97 ? 7.302 0.059 0.662 1.00 94.25 97 LEU A CA 1
ATOM 808 C C . LEU A 1 97 ? 7.660 1.046 -0.460 1.00 94.25 97 LEU A C 1
ATOM 810 O O . LEU A 1 97 ? 8.818 1.444 -0.597 1.00 94.25 97 LEU A O 1
ATOM 814 N N . SER A 1 98 ? 6.671 1.501 -1.235 1.00 90.50 98 SER A N 1
ATOM 815 C CA . SER A 1 98 ? 6.877 2.543 -2.244 1.00 90.50 98 SER A CA 1
ATOM 816 C C . SER A 1 98 ? 7.345 3.853 -1.613 1.00 90.50 98 SER A C 1
ATOM 818 O O . SER A 1 98 ? 8.268 4.467 -2.149 1.00 90.50 98 SER A O 1
ATOM 820 N N . LEU A 1 99 ? 6.787 4.255 -0.466 1.00 89.50 99 LEU A N 1
ATOM 821 C CA . LEU A 1 99 ? 7.258 5.432 0.274 1.00 89.50 99 LEU A CA 1
ATOM 822 C C . LEU A 1 99 ? 8.696 5.242 0.777 1.00 89.50 99 LEU A C 1
ATOM 824 O O . LEU A 1 99 ? 9.521 6.141 0.628 1.00 89.50 99 LEU A O 1
ATOM 828 N N . GLU A 1 100 ? 9.033 4.055 1.292 1.00 90.06 100 GLU A N 1
ATOM 829 C CA . GLU A 1 100 ? 10.403 3.721 1.706 1.00 90.06 100 GLU A CA 1
ATOM 830 C C . GLU A 1 100 ? 11.402 3.827 0.544 1.00 90.06 100 GLU A C 1
ATOM 832 O O . GLU A 1 100 ? 12.522 4.315 0.709 1.00 90.06 100 GLU A O 1
ATOM 837 N N . SER A 1 101 ? 10.992 3.404 -0.653 1.00 84.38 101 SER A N 1
ATOM 838 C CA . SER A 1 101 ? 11.838 3.413 -1.849 1.00 84.38 101 SER A CA 1
ATOM 839 C C . SER A 1 101 ? 12.247 4.824 -2.295 1.00 84.38 101 SER A C 1
ATOM 841 O O . SER A 1 101 ? 13.305 5.004 -2.911 1.00 84.38 101 SER A O 1
ATOM 843 N N . VAL A 1 102 ? 11.436 5.834 -1.959 1.00 78.62 102 VAL A N 1
ATOM 844 C CA . VAL A 1 102 ? 11.724 7.246 -2.238 1.00 78.62 102 VAL A CA 1
ATOM 845 C C . VAL A 1 102 ? 12.775 7.786 -1.266 1.00 78.62 102 VAL A C 1
ATOM 847 O O . VAL A 1 102 ? 13.661 8.522 -1.696 1.00 78.62 102 VAL A O 1
ATOM 850 N N . GLU A 1 103 ? 12.736 7.368 0.003 1.00 74.50 103 GLU A N 1
ATOM 851 C CA . GLU A 1 103 ? 13.682 7.805 1.044 1.00 74.50 103 GLU A CA 1
ATOM 852 C C . GLU A 1 103 ? 15.076 7.177 0.920 1.00 74.50 103 GLU A C 1
ATOM 854 O O . GLU A 1 103 ? 16.051 7.686 1.478 1.00 74.50 103 GLU A O 1
ATOM 859 N N . ARG A 1 104 ? 15.192 6.042 0.224 1.00 73.06 104 ARG A N 1
ATOM 860 C CA . ARG A 1 104 ? 16.441 5.278 0.138 1.00 73.06 104 ARG A CA 1
ATOM 861 C C . ARG A 1 104 ? 17.180 5.494 -1.185 1.00 73.06 104 ARG A C 1
ATOM 863 O O . ARG A 1 104 ? 16.618 5.878 -2.207 1.00 73.06 104 ARG A O 1
ATOM 870 N N . GLY A 1 105 ? 18.486 5.220 -1.164 1.00 70.25 105 GLY A N 1
ATOM 871 C CA . GLY A 1 105 ? 19.349 5.317 -2.344 1.00 70.25 105 GLY A CA 1
ATOM 872 C C . GLY A 1 105 ? 18.954 4.350 -3.471 1.00 70.25 105 GLY A C 1
ATOM 873 O O . GLY A 1 105 ? 18.293 3.335 -3.240 1.00 70.25 105 GLY A O 1
ATOM 874 N N . LYS A 1 106 ? 19.421 4.641 -4.696 1.00 67.62 106 LYS A N 1
ATOM 875 C CA . LYS A 1 106 ? 19.034 3.960 -5.952 1.00 67.62 106 LYS A CA 1
ATOM 876 C C . LYS A 1 106 ? 19.018 2.425 -5.875 1.00 67.62 106 LYS A C 1
ATOM 878 O O . LYS A 1 106 ? 18.090 1.811 -6.380 1.00 67.62 106 LYS A O 1
ATOM 883 N N . LYS A 1 107 ? 20.001 1.805 -5.209 1.00 67.38 107 LYS A N 1
ATOM 884 C CA . LYS A 1 107 ? 20.089 0.339 -5.072 1.00 67.38 107 LYS A CA 1
ATOM 885 C C . LYS A 1 107 ? 18.880 -0.255 -4.341 1.00 67.38 107 LYS A C 1
ATOM 887 O O . LYS A 1 107 ? 18.228 -1.157 -4.853 1.00 67.38 107 LYS A O 1
ATOM 892 N N . ARG A 1 108 ? 18.554 0.278 -3.161 1.00 77.06 108 ARG A N 1
ATOM 893 C CA . ARG A 1 108 ? 17.448 -0.236 -2.344 1.00 77.06 108 ARG A CA 1
ATOM 894 C C . ARG A 1 108 ? 16.091 0.041 -2.984 1.00 77.06 108 ARG A C 1
ATOM 896 O O . ARG A 1 108 ? 15.165 -0.736 -2.793 1.00 77.06 108 ARG A O 1
ATOM 903 N N . ARG A 1 109 ? 15.988 1.109 -3.780 1.00 77.31 109 ARG A N 1
ATOM 904 C CA . ARG A 1 109 ? 14.800 1.386 -4.590 1.00 77.31 109 ARG A CA 1
ATOM 905 C C . ARG A 1 109 ? 14.503 0.241 -5.561 1.00 77.31 109 ARG A C 1
ATOM 907 O O . ARG A 1 109 ? 13.372 -0.217 -5.572 1.00 77.31 109 ARG A O 1
ATOM 914 N N . ILE A 1 110 ? 15.508 -0.257 -6.290 1.00 75.94 110 ILE A N 1
ATOM 915 C CA . ILE A 1 110 ? 15.336 -1.374 -7.238 1.00 75.94 110 ILE A CA 1
ATOM 916 C C . ILE A 1 110 ? 14.871 -2.642 -6.513 1.00 75.94 110 ILE A C 1
ATOM 918 O O . ILE A 1 110 ? 13.919 -3.273 -6.956 1.00 75.94 110 ILE A O 1
ATOM 922 N N . GLU A 1 111 ? 15.495 -2.996 -5.384 1.00 79.81 111 GLU A N 1
ATOM 923 C CA . GLU A 1 111 ? 15.074 -4.155 -4.575 1.00 79.81 111 GLU A CA 1
ATOM 924 C C . GLU A 1 111 ? 13.605 -4.042 -4.141 1.00 79.81 111 GLU A C 1
ATOM 926 O O . GLU A 1 111 ? 12.830 -4.990 -4.272 1.00 79.81 111 GLU A O 1
ATOM 931 N N . LEU A 1 112 ? 13.208 -2.859 -3.662 1.00 86.00 112 LEU A N 1
ATOM 932 C CA . LEU A 1 112 ? 11.839 -2.595 -3.232 1.00 86.00 112 LEU A CA 1
ATOM 933 C C . LEU A 1 112 ? 10.850 -2.652 -4.397 1.00 86.00 112 LEU A C 1
ATOM 935 O O . LEU A 1 112 ? 9.730 -3.098 -4.194 1.00 86.00 112 LEU A O 1
ATOM 939 N N . THR A 1 113 ? 11.239 -2.273 -5.615 1.00 85.12 113 THR A N 1
ATOM 940 C CA . THR A 1 113 ? 10.358 -2.328 -6.790 1.00 85.12 113 THR A CA 1
ATOM 941 C C . THR A 1 113 ? 9.819 -3.734 -7.071 1.00 85.12 113 THR A C 1
ATOM 943 O O . THR A 1 113 ? 8.641 -3.858 -7.409 1.00 85.12 113 THR A O 1
ATOM 946 N N . TYR A 1 114 ? 10.626 -4.785 -6.894 1.00 86.12 114 TYR A N 1
ATOM 947 C CA . TYR A 1 114 ? 10.158 -6.172 -7.039 1.00 86.12 114 TYR A CA 1
ATOM 948 C C . TYR A 1 114 ? 9.240 -6.589 -5.898 1.00 86.12 114 TYR A C 1
ATOM 950 O O . TYR A 1 114 ? 8.181 -7.159 -6.137 1.00 86.12 114 TYR A O 1
ATOM 958 N N . MET A 1 115 ? 9.619 -6.259 -4.663 1.00 91.06 115 MET A N 1
ATOM 959 C CA . MET A 1 115 ? 8.813 -6.578 -3.486 1.00 91.06 115 MET A CA 1
ATOM 960 C C . MET A 1 115 ? 7.438 -5.900 -3.552 1.00 91.06 115 MET A C 1
ATOM 962 O O . MET A 1 115 ? 6.420 -6.532 -3.302 1.00 91.06 115 MET A O 1
ATOM 966 N N . ILE A 1 116 ? 7.394 -4.626 -3.953 1.00 92.06 116 ILE A N 1
ATOM 967 C CA . ILE A 1 116 ? 6.152 -3.878 -4.183 1.00 92.06 116 ILE A CA 1
ATOM 968 C C . ILE A 1 116 ? 5.279 -4.606 -5.206 1.00 92.06 116 ILE A C 1
ATOM 970 O O . ILE A 1 116 ? 4.082 -4.764 -4.977 1.00 92.06 116 ILE A O 1
ATOM 974 N N . ARG A 1 117 ? 5.878 -5.067 -6.313 1.00 93.31 117 ARG A N 1
ATOM 975 C CA . ARG A 1 117 ? 5.144 -5.779 -7.360 1.00 93.31 117 ARG A CA 1
ATOM 976 C C . ARG A 1 117 ? 4.532 -7.077 -6.846 1.00 93.31 117 ARG A C 1
ATOM 978 O O . ARG A 1 117 ? 3.355 -7.301 -7.087 1.00 93.31 117 ARG A O 1
ATOM 985 N N . GLU A 1 118 ? 5.290 -7.867 -6.089 1.00 94.31 118 GLU A N 1
ATOM 986 C CA . GLU A 1 118 ? 4.808 -9.119 -5.494 1.00 94.31 118 GLU A CA 1
ATOM 987 C C . GLU A 1 118 ? 3.560 -8.898 -4.626 1.00 94.31 118 GLU A C 1
ATOM 989 O O . GLU A 1 118 ? 2.570 -9.614 -4.762 1.00 94.31 118 GLU A O 1
ATOM 994 N N . TYR A 1 119 ? 3.574 -7.883 -3.756 1.00 97.12 119 TYR A N 1
ATOM 995 C CA . TYR A 1 119 ? 2.418 -7.575 -2.913 1.00 97.12 119 TYR A CA 1
ATOM 996 C C . TYR A 1 119 ? 1.230 -7.031 -3.716 1.00 97.12 119 TYR A C 1
ATOM 998 O O . TYR A 1 119 ? 0.087 -7.352 -3.401 1.00 97.12 119 TYR A O 1
ATOM 1006 N N . PHE A 1 120 ? 1.463 -6.245 -4.768 1.00 96.62 120 PHE A N 1
ATOM 1007 C CA . PHE A 1 120 ? 0.373 -5.800 -5.638 1.00 96.62 120 PHE A CA 1
ATOM 1008 C C . PHE A 1 120 ? -0.239 -6.942 -6.452 1.00 96.62 120 PHE A C 1
ATOM 1010 O O . PHE A 1 120 ? -1.461 -6.991 -6.563 1.00 96.62 120 PHE A O 1
ATOM 1017 N N . ASP A 1 121 ? 0.565 -7.875 -6.961 1.00 96.38 121 ASP A N 1
ATOM 1018 C CA . ASP A 1 121 ? 0.055 -9.044 -7.683 1.00 96.38 121 ASP A CA 1
ATOM 1019 C C . ASP A 1 121 ? -0.787 -9.933 -6.747 1.00 96.38 121 ASP A C 1
ATOM 1021 O O . ASP A 1 121 ? -1.920 -10.261 -7.093 1.00 96.38 121 ASP A O 1
ATOM 1025 N N . LYS A 1 122 ? -0.325 -10.199 -5.511 1.00 97.56 122 LYS A N 1
ATOM 1026 C CA . LYS A 1 122 ? -1.135 -10.893 -4.483 1.00 97.56 122 LYS A CA 1
ATOM 1027 C C . LYS A 1 122 ? -2.463 -10.184 -4.227 1.00 97.56 122 LYS A C 1
ATOM 1029 O O . LYS A 1 122 ? -3.519 -10.807 -4.220 1.00 97.56 122 LYS A O 1
ATOM 1034 N N . ALA A 1 123 ? -2.426 -8.865 -4.034 1.00 97.69 123 ALA A N 1
ATOM 1035 C CA . ALA A 1 123 ? -3.637 -8.082 -3.813 1.00 97.69 123 ALA A CA 1
ATOM 1036 C C . ALA A 1 123 ? -4.608 -8.157 -5.006 1.00 97.69 123 ALA A C 1
ATOM 1038 O O . ALA A 1 123 ? -5.823 -8.164 -4.797 1.00 97.69 123 ALA A O 1
ATOM 1039 N N . TYR A 1 124 ? -4.077 -8.225 -6.231 1.00 97.19 124 TYR A N 1
ATOM 1040 C CA . TYR A 1 124 ? -4.847 -8.245 -7.476 1.00 97.19 124 TYR A CA 1
ATOM 1041 C C . TYR A 1 124 ? -5.507 -9.601 -7.721 1.00 97.19 124 TYR A C 1
ATOM 1043 O O . TYR A 1 124 ? -6.642 -9.651 -8.193 1.00 97.19 124 TYR A O 1
ATOM 1051 N N . GLU A 1 125 ? -4.829 -10.693 -7.356 1.00 97.81 125 GLU A N 1
ATOM 1052 C CA . GLU A 1 125 ? -5.405 -12.042 -7.359 1.00 97.81 125 GLU A CA 1
ATOM 1053 C C . GLU A 1 125 ? -6.626 -12.142 -6.431 1.00 97.81 125 GLU A C 1
ATOM 1055 O O . GLU A 1 125 ? -7.593 -12.829 -6.758 1.00 97.81 125 GLU A O 1
ATOM 1060 N N . ILE A 1 126 ? -6.603 -11.422 -5.303 1.00 97.56 126 ILE A N 1
ATOM 1061 C CA . ILE A 1 126 ? -7.687 -11.410 -4.310 1.00 97.56 126 ILE A CA 1
ATOM 1062 C C . ILE A 1 126 ? -8.827 -10.462 -4.724 1.00 97.56 126 ILE A C 1
ATOM 1064 O O . ILE A 1 126 ? -9.994 -10.851 -4.703 1.00 97.56 126 ILE A O 1
ATOM 1068 N N . ASP A 1 127 ? -8.508 -9.214 -5.083 1.00 95.69 127 ASP A N 1
ATOM 1069 C CA . ASP A 1 127 ? -9.480 -8.210 -5.534 1.00 95.69 127 ASP A CA 1
ATOM 1070 C C . ASP A 1 127 ? -8.910 -7.354 -6.673 1.00 95.69 127 ASP A C 1
ATOM 1072 O O . ASP A 1 127 ? -8.307 -6.296 -6.477 1.00 95.69 127 ASP A O 1
ATOM 1076 N N . SER A 1 128 ? -9.174 -7.799 -7.900 1.00 95.56 128 SER A N 1
ATOM 1077 C CA . SER A 1 128 ? -8.775 -7.112 -9.133 1.00 95.56 128 SER A CA 1
ATOM 1078 C C . SER A 1 128 ? -9.568 -5.835 -9.429 1.00 95.56 128 SER A C 1
ATOM 1080 O O . SER A 1 128 ? -9.251 -5.134 -10.389 1.00 95.56 128 SER A O 1
ATOM 1082 N N . LYS A 1 129 ? -10.599 -5.507 -8.637 1.00 92.69 129 LYS A N 1
ATOM 1083 C CA . LYS A 1 129 ? -11.446 -4.318 -8.831 1.00 92.69 129 LYS A CA 1
ATOM 1084 C C . LYS A 1 129 ? -11.125 -3.198 -7.851 1.00 92.69 129 LYS A C 1
ATOM 1086 O O . LYS A 1 129 ? -11.694 -2.108 -7.969 1.00 92.69 129 LYS A O 1
ATOM 1091 N N . TYR A 1 130 ? -10.225 -3.428 -6.896 1.00 91.50 130 TYR A N 1
ATOM 1092 C CA . TYR A 1 130 ? -9.855 -2.405 -5.935 1.00 91.50 130 TYR A CA 1
ATOM 1093 C C . TYR A 1 130 ? -9.123 -1.245 -6.627 1.00 91.50 130 TYR A C 1
ATOM 1095 O O . TYR A 1 130 ? -7.961 -1.341 -7.017 1.00 91.50 130 TYR A O 1
ATOM 1103 N N . PHE A 1 131 ? -9.811 -0.110 -6.765 1.00 90.94 131 PHE A N 1
ATOM 1104 C CA . PHE A 1 131 ? -9.326 1.023 -7.559 1.00 90.94 131 PHE A CA 1
ATOM 1105 C C . PHE A 1 131 ? -7.975 1.582 -7.079 1.00 90.94 131 PHE A C 1
ATOM 1107 O O . PHE A 1 131 ? -7.129 1.924 -7.899 1.00 90.94 131 PHE A O 1
ATOM 1114 N N . VAL A 1 132 ? -7.714 1.625 -5.766 1.00 89.25 132 VAL A N 1
ATOM 1115 C CA . VAL A 1 132 ? -6.422 2.111 -5.244 1.00 89.25 132 VAL A CA 1
ATOM 1116 C C . VAL A 1 132 ? -5.282 1.194 -5.683 1.00 89.25 132 VAL A C 1
ATOM 1118 O O . VAL A 1 132 ? -4.222 1.685 -6.066 1.00 89.25 132 VAL A O 1
ATOM 1121 N N . LEU A 1 133 ? -5.499 -0.124 -5.661 1.00 94.44 133 LEU A N 1
ATOM 1122 C CA . LEU A 1 133 ? -4.524 -1.100 -6.137 1.00 94.44 133 LEU A CA 1
ATOM 1123 C C . LEU A 1 133 ? -4.270 -0.941 -7.637 1.00 94.44 133 LEU A C 1
ATOM 1125 O O . LEU A 1 133 ? -3.116 -0.873 -8.051 1.00 94.44 133 LEU A O 1
ATOM 1129 N N . LEU A 1 134 ? -5.331 -0.825 -8.439 1.00 94.75 134 LEU A N 1
ATOM 1130 C CA . LEU A 1 134 ? -5.234 -0.600 -9.883 1.00 94.75 134 LEU A CA 1
ATOM 1131 C C . LEU A 1 134 ? -4.422 0.664 -10.199 1.00 94.75 134 LEU A C 1
ATOM 1133 O O . LEU A 1 134 ? -3.497 0.627 -11.007 1.00 94.75 134 LEU A O 1
ATOM 1137 N N . HIS A 1 135 ? -4.683 1.769 -9.500 1.00 90.06 135 HIS A N 1
ATOM 1138 C CA . HIS A 1 135 ? -3.890 2.990 -9.641 1.00 90.06 135 HIS A CA 1
ATOM 1139 C C . HIS A 1 135 ? -2.406 2.772 -9.288 1.00 90.06 135 HIS A C 1
ATOM 1141 O O . HIS A 1 135 ? -1.508 3.277 -9.969 1.00 90.06 135 HIS A O 1
ATOM 1147 N N . CYS A 1 136 ? -2.134 2.004 -8.229 1.00 91.81 136 CYS A N 1
ATOM 1148 C CA . CYS A 1 136 ? -0.776 1.679 -7.796 1.00 91.81 136 CYS A CA 1
ATOM 1149 C C . CYS A 1 136 ? -0.037 0.789 -8.812 1.00 91.81 136 CYS A C 1
ATOM 1151 O O . CYS A 1 136 ? 1.132 1.046 -9.099 1.00 91.81 136 CYS A O 1
ATOM 1153 N N . LEU A 1 137 ? -0.719 -0.194 -9.409 1.00 93.75 137 LEU A N 1
ATOM 1154 C CA . LEU A 1 137 ? -0.195 -1.019 -10.502 1.00 93.75 137 LEU A CA 1
ATOM 1155 C C . LEU A 1 137 ? 0.106 -0.178 -11.746 1.00 93.75 137 LEU A C 1
ATOM 1157 O O . LEU A 1 137 ? 1.198 -0.286 -12.301 1.00 93.75 137 LEU A O 1
ATOM 1161 N N . GLY A 1 138 ? -0.801 0.724 -12.135 1.00 91.06 138 GLY A N 1
ATOM 1162 C CA . GLY A 1 138 ? -0.567 1.656 -13.241 1.00 91.06 138 GLY A CA 1
ATOM 1163 C C . GLY A 1 138 ? 0.661 2.539 -13.011 1.00 91.06 138 GLY A C 1
ATOM 1164 O O . GLY A 1 138 ? 1.504 2.687 -13.897 1.00 91.06 138 GLY A O 1
ATOM 1165 N N . THR A 1 139 ? 0.820 3.053 -11.787 1.00 89.00 139 THR A N 1
ATOM 1166 C CA . THR A 1 139 ? 1.988 3.853 -11.385 1.00 89.00 139 THR A CA 1
ATOM 1167 C C . THR A 1 139 ? 3.277 3.038 -11.448 1.00 89.00 139 THR A C 1
ATOM 1169 O O . THR A 1 139 ? 4.282 3.511 -11.978 1.00 89.00 139 THR A O 1
ATOM 1172 N N . TRP A 1 140 ? 3.252 1.797 -10.954 1.00 89.19 140 TRP A N 1
ATOM 1173 C CA . TRP A 1 140 ? 4.396 0.893 -11.035 1.00 89.19 140 TRP A CA 1
ATOM 1174 C C . TRP A 1 140 ? 4.792 0.634 -12.496 1.00 89.19 140 TRP A C 1
ATOM 1176 O O . TRP A 1 140 ? 5.953 0.826 -12.856 1.00 89.19 140 TRP A O 1
ATOM 1186 N N . CYS A 1 141 ? 3.831 0.286 -13.357 1.00 90.50 141 CYS A N 1
ATOM 1187 C CA . CYS A 1 141 ? 4.062 0.034 -14.782 1.00 90.50 141 CYS A CA 1
ATOM 1188 C C . CYS A 1 141 ? 4.669 1.253 -15.487 1.00 90.50 141 CYS A C 1
ATOM 1190 O O . CYS A 1 141 ? 5.641 1.118 -16.232 1.00 90.50 141 CYS A O 1
ATOM 1192 N N . PHE A 1 142 ? 4.138 2.447 -15.214 1.00 88.00 142 PHE A N 1
ATOM 1193 C CA . PHE A 1 142 ? 4.629 3.696 -15.789 1.00 88.00 142 PHE A CA 1
ATOM 1194 C C . PHE A 1 142 ? 6.094 3.966 -15.421 1.00 88.00 142 PHE A C 1
ATOM 1196 O O . PHE A 1 142 ? 6.909 4.277 -16.291 1.00 88.00 142 PHE A O 1
ATOM 1203 N N . GLU A 1 143 ? 6.453 3.811 -14.146 1.00 84.12 143 GLU A N 1
ATOM 1204 C CA . GLU A 1 143 ? 7.821 4.057 -13.686 1.00 84.12 143 GLU A CA 1
ATOM 1205 C C . GLU A 1 143 ? 8.812 3.030 -14.233 1.00 84.12 143 GLU A C 1
ATOM 1207 O O . GLU A 1 143 ? 9.910 3.406 -14.647 1.00 84.12 143 GLU A O 1
ATOM 1212 N N . ILE A 1 144 ? 8.415 1.757 -14.322 1.00 85.94 144 ILE A N 1
ATOM 1213 C CA . ILE A 1 144 ? 9.232 0.716 -14.954 1.00 85.94 144 ILE A CA 1
ATOM 1214 C C . ILE A 1 144 ? 9.432 0.985 -16.446 1.00 85.94 144 ILE A C 1
ATOM 1216 O O . ILE A 1 144 ? 10.552 0.872 -16.954 1.00 85.94 144 ILE A O 1
ATOM 1220 N N . ALA A 1 145 ? 8.374 1.384 -17.154 1.00 86.94 145 ALA A N 1
ATOM 1221 C CA . ALA A 1 145 ? 8.458 1.739 -18.566 1.00 86.94 145 ALA A CA 1
ATOM 1222 C C . ALA A 1 145 ? 9.412 2.927 -18.798 1.00 86.94 145 ALA A C 1
ATOM 1224 O O . ALA A 1 145 ? 10.138 2.939 -19.795 1.00 86.94 145 ALA A O 1
ATOM 1225 N N . ARG A 1 146 ? 9.473 3.877 -17.851 1.00 83.69 146 ARG A N 1
ATOM 1226 C CA . ARG A 1 146 ? 10.341 5.064 -17.915 1.00 83.69 146 ARG A CA 1
ATOM 1227 C C . ARG A 1 146 ? 11.824 4.783 -17.631 1.00 83.69 146 ARG A C 1
ATOM 1229 O O . ARG A 1 146 ? 12.653 5.622 -17.985 1.00 83.69 146 ARG A O 1
ATOM 1236 N N . LEU A 1 147 ? 12.182 3.648 -17.017 1.00 79.88 147 LEU A N 1
ATOM 1237 C CA . LEU A 1 147 ? 13.583 3.334 -16.694 1.00 79.88 147 LEU A CA 1
ATOM 1238 C C . LEU A 1 147 ? 14.459 3.326 -17.951 1.00 79.88 147 LEU A C 1
ATOM 1240 O O . LEU A 1 147 ? 14.186 2.601 -18.918 1.00 79.88 147 LEU A O 1
ATOM 1244 N N . ASN A 1 148 ? 15.549 4.093 -17.914 1.00 74.75 148 ASN A N 1
ATOM 1245 C CA . ASN A 1 148 ? 16.510 4.150 -19.014 1.00 74.75 148 ASN A CA 1
ATOM 1246 C C . ASN A 1 148 ? 17.407 2.891 -19.053 1.00 74.75 148 ASN A C 1
ATOM 1248 O O . ASN A 1 148 ? 17.441 2.098 -18.112 1.00 74.75 148 ASN A O 1
ATOM 1252 N N . LYS A 1 149 ? 18.148 2.688 -20.155 1.00 70.88 149 LYS A N 1
ATOM 1253 C CA . LYS A 1 149 ? 18.997 1.491 -20.345 1.00 70.88 149 LYS A CA 1
ATOM 1254 C C . LYS A 1 149 ? 20.002 1.281 -19.204 1.00 70.88 149 LYS A C 1
ATOM 1256 O O . LYS A 1 149 ? 20.154 0.153 -18.755 1.00 70.88 149 LYS A O 1
ATOM 1261 N N . LEU A 1 150 ? 20.609 2.354 -18.691 1.00 66.88 150 LEU A N 1
ATOM 1262 C CA . LEU A 1 150 ? 21.575 2.286 -17.590 1.00 66.88 150 LEU A CA 1
ATOM 1263 C C . LEU A 1 150 ? 20.924 1.802 -16.283 1.00 66.88 150 LEU A C 1
ATOM 1265 O O . LEU A 1 150 ? 21.489 0.984 -15.565 1.00 66.88 150 LEU A O 1
ATOM 1269 N N . GLU A 1 151 ? 19.718 2.276 -15.971 1.00 69.75 151 GLU A N 1
ATOM 1270 C CA . GLU A 1 151 ? 18.962 1.828 -14.795 1.00 69.75 151 GLU A CA 1
ATOM 1271 C C . GLU A 1 151 ? 18.539 0.356 -14.915 1.00 69.75 151 GLU A C 1
ATOM 1273 O O . GLU A 1 151 ? 18.607 -0.385 -13.932 1.00 69.75 151 GLU A O 1
ATOM 1278 N N . ARG A 1 152 ? 18.176 -0.088 -16.126 1.00 73.56 152 ARG A N 1
ATOM 1279 C CA . ARG A 1 152 ? 17.861 -1.496 -16.419 1.00 73.56 152 ARG A CA 1
ATOM 1280 C C . ARG A 1 152 ? 19.091 -2.399 -16.311 1.00 73.56 152 ARG A C 1
ATOM 1282 O O . ARG A 1 152 ? 18.991 -3.492 -15.759 1.00 73.56 152 ARG A O 1
ATOM 1289 N N . GLU A 1 153 ? 20.250 -1.937 -16.772 1.00 70.69 153 GLU A N 1
ATOM 1290 C CA . GLU A 1 153 ? 21.522 -2.655 -16.629 1.00 70.69 153 GLU A CA 1
ATOM 1291 C C . GLU A 1 153 ? 21.912 -2.812 -15.154 1.00 70.69 153 GLU A C 1
ATOM 1293 O O . GLU A 1 153 ? 22.234 -3.917 -14.722 1.00 70.69 153 GLU A O 1
ATOM 1298 N N . ILE A 1 154 ? 21.791 -1.759 -14.339 1.00 65.50 154 ILE A N 1
ATOM 1299 C CA . ILE A 1 154 ? 22.039 -1.852 -12.889 1.00 65.50 154 ILE A CA 1
ATOM 1300 C C . ILE A 1 154 ? 21.089 -2.868 -12.237 1.00 65.50 154 ILE A C 1
ATOM 1302 O O . ILE A 1 154 ? 21.522 -3.659 -11.401 1.00 65.50 154 ILE A O 1
ATOM 1306 N N . ALA A 1 155 ? 19.813 -2.893 -12.633 1.00 66.75 155 ALA A N 1
ATOM 1307 C CA . ALA A 1 155 ? 18.863 -3.887 -12.140 1.00 66.75 155 ALA A CA 1
ATOM 1308 C C . ALA A 1 155 ? 19.241 -5.325 -12.548 1.00 66.75 155 ALA A C 1
ATOM 1310 O O . ALA A 1 155 ? 19.074 -6.230 -11.734 1.00 66.75 155 ALA A O 1
ATOM 1311 N N . SER A 1 156 ? 19.814 -5.529 -13.741 1.00 67.94 156 SER A N 1
ATOM 1312 C CA . SER A 1 156 ? 20.274 -6.848 -14.216 1.00 67.94 156 SER A CA 1
ATOM 1313 C C . SER A 1 156 ? 21.479 -7.416 -13.446 1.00 67.94 156 SER A C 1
ATOM 1315 O O . SER A 1 156 ? 21.681 -8.625 -13.399 1.00 67.94 156 SER A O 1
ATOM 1317 N N . VAL A 1 157 ? 22.275 -6.555 -12.798 1.00 65.25 157 VAL A N 1
ATOM 1318 C CA . VAL A 1 157 ? 23.409 -6.982 -11.955 1.00 65.25 157 VAL A CA 1
ATOM 1319 C C . VAL A 1 157 ? 22.930 -7.545 -10.616 1.00 65.25 157 VAL A C 1
ATOM 1321 O O . VAL A 1 157 ? 23.553 -8.446 -10.059 1.00 65.25 157 VAL A O 1
ATOM 1324 N N . PHE A 1 158 ? 21.825 -7.016 -10.085 1.00 63.56 158 PHE A N 1
ATOM 1325 C CA . PHE A 1 158 ? 21.251 -7.468 -8.815 1.00 63.56 158 PHE A CA 1
ATOM 1326 C C . PHE A 1 158 ? 20.209 -8.579 -8.993 1.00 63.56 158 PHE A C 1
ATOM 1328 O O . PHE A 1 158 ? 19.967 -9.333 -8.053 1.00 63.56 158 PHE A O 1
ATOM 1335 N N . PHE A 1 159 ? 19.612 -8.693 -10.182 1.00 63.91 159 PHE A N 1
ATOM 1336 C CA . PHE A 1 159 ? 18.506 -9.602 -10.472 1.00 63.91 159 PHE A CA 1
ATOM 1337 C C . PHE A 1 159 ? 18.656 -10.224 -11.859 1.00 63.91 159 PHE A C 1
ATOM 1339 O O . PHE A 1 159 ? 18.995 -9.533 -12.812 1.00 63.91 159 PHE A O 1
ATOM 1346 N N . ALA A 1 160 ? 18.333 -11.515 -11.996 1.00 66.88 160 ALA A N 1
ATOM 1347 C CA . ALA A 1 160 ? 18.512 -12.258 -13.248 1.00 66.88 160 ALA A CA 1
ATOM 1348 C C . ALA A 1 160 ? 17.792 -11.629 -14.460 1.00 66.88 160 ALA A C 1
ATOM 1350 O O . ALA A 1 160 ? 18.272 -11.750 -15.586 1.00 66.88 160 ALA A O 1
ATOM 1351 N N . LYS A 1 161 ? 16.661 -10.945 -14.239 1.00 69.06 161 LYS A N 1
ATOM 1352 C CA . LYS A 1 161 ? 15.955 -10.169 -15.264 1.00 69.06 161 LYS A CA 1
ATOM 1353 C C . LYS A 1 161 ? 15.398 -8.876 -14.647 1.00 69.06 161 LYS A C 1
ATOM 1355 O O . LYS A 1 161 ? 14.687 -8.996 -13.652 1.00 69.06 161 LYS A O 1
ATOM 1360 N N . PRO A 1 162 ? 15.687 -7.680 -15.205 1.00 71.50 162 PRO A N 1
ATOM 1361 C CA . PRO A 1 162 ? 15.107 -6.417 -14.740 1.00 71.50 162 PRO A CA 1
ATOM 1362 C C . PRO A 1 162 ? 13.572 -6.448 -14.834 1.00 71.50 162 PRO A C 1
ATOM 1364 O O . PRO A 1 162 ? 13.039 -7.151 -15.700 1.00 71.50 162 PRO A O 1
ATOM 1367 N N . PRO A 1 163 ? 12.842 -5.681 -13.998 1.00 75.00 163 PRO A N 1
ATOM 1368 C CA . PRO A 1 163 ? 11.399 -5.602 -14.146 1.00 75.00 163 PRO A CA 1
ATOM 1369 C C . PRO A 1 163 ? 11.091 -4.914 -15.480 1.00 75.00 163 PRO A C 1
ATOM 1371 O O . PRO A 1 163 ? 11.714 -3.913 -15.842 1.00 75.00 163 PRO A O 1
ATOM 1374 N N . GLU A 1 164 ? 10.143 -5.468 -16.226 1.00 81.44 164 GLU A N 1
ATOM 1375 C CA . GLU A 1 164 ? 9.716 -4.949 -17.523 1.00 81.44 164 GLU A CA 1
ATOM 1376 C C . GLU A 1 164 ? 8.229 -4.619 -17.469 1.00 81.44 164 GLU A C 1
ATOM 1378 O O . GLU A 1 164 ? 7.444 -5.348 -16.867 1.00 81.44 164 GLU A O 1
ATOM 1383 N N . SER A 1 165 ? 7.860 -3.499 -18.085 1.00 89.00 165 SER A N 1
ATOM 1384 C CA . SER A 1 165 ? 6.476 -3.097 -18.304 1.00 89.00 165 SER A CA 1
ATOM 1385 C C . SER A 1 165 ? 6.402 -2.060 -19.426 1.00 89.00 165 SER A C 1
ATOM 1387 O O . SER A 1 165 ? 7.434 -1.615 -19.946 1.00 89.00 165 SER A O 1
ATOM 1389 N N . SER A 1 166 ? 5.184 -1.687 -19.807 1.00 90.06 166 SER A N 1
ATOM 1390 C CA . SER A 1 166 ? 4.883 -0.784 -20.915 1.00 90.06 166 SER A CA 1
ATOM 1391 C C . SER A 1 166 ? 3.927 0.340 -20.509 1.00 90.06 166 SER A C 1
ATOM 1393 O O . SER A 1 166 ? 3.187 0.243 -19.528 1.00 90.06 166 SER A O 1
ATOM 1395 N N . TYR A 1 167 ? 3.914 1.414 -21.304 1.00 91.25 167 TYR A N 1
ATOM 1396 C CA . TYR A 1 167 ? 2.928 2.484 -21.146 1.00 91.25 167 TYR A CA 1
ATOM 1397 C C . TYR A 1 167 ? 1.493 1.996 -21.395 1.00 91.25 167 TYR A C 1
ATOM 1399 O O . TYR A 1 167 ? 0.574 2.508 -20.762 1.00 91.25 167 TYR A O 1
ATOM 1407 N N . ASP A 1 168 ? 1.302 0.983 -22.245 1.00 94.94 168 ASP A N 1
ATOM 1408 C CA . ASP A 1 168 ? -0.014 0.391 -22.512 1.00 94.94 168 ASP A CA 1
ATOM 1409 C C . ASP A 1 168 ? -0.555 -0.364 -21.291 1.00 94.94 168 ASP A C 1
ATOM 1411 O O . ASP A 1 168 ? -1.723 -0.213 -20.933 1.00 94.94 168 ASP A O 1
ATOM 1415 N N . GLU A 1 169 ? 0.297 -1.124 -20.593 1.00 92.00 169 GLU A N 1
ATOM 1416 C CA . GLU A 1 169 ? -0.080 -1.754 -19.321 1.00 92.00 169 GLU A CA 1
ATOM 1417 C C . GLU A 1 169 ? -0.425 -0.715 -18.254 1.00 92.00 169 GLU A C 1
ATOM 1419 O O . GLU A 1 169 ? -1.425 -0.867 -17.550 1.00 92.00 169 GLU A O 1
ATOM 1424 N N . ALA A 1 170 ? 0.370 0.355 -18.156 1.00 91.62 170 ALA A N 1
ATOM 1425 C CA . ALA A 1 170 ? 0.094 1.445 -17.229 1.00 91.62 170 ALA A CA 1
ATOM 1426 C C . ALA A 1 170 ? -1.269 2.089 -17.518 1.00 91.62 170 ALA A C 1
ATOM 1428 O O . ALA A 1 170 ? -2.095 2.238 -16.615 1.00 91.62 170 ALA A O 1
ATOM 1429 N N . LEU A 1 171 ? -1.527 2.420 -18.787 1.00 92.94 171 LEU A N 1
ATOM 1430 C CA . LEU A 1 171 ? -2.783 3.012 -19.235 1.00 92.94 171 LEU A CA 1
ATOM 1431 C C . LEU A 1 171 ? -3.975 2.099 -18.937 1.00 92.94 171 LEU A C 1
ATOM 1433 O O . LEU A 1 171 ? -4.987 2.581 -18.428 1.00 92.94 171 LEU A O 1
ATOM 1437 N N . ARG A 1 172 ? -3.852 0.793 -19.201 1.00 95.81 172 ARG A N 1
ATOM 1438 C CA . ARG A 1 172 ? -4.902 -0.188 -18.902 1.00 95.81 172 ARG A CA 1
ATOM 1439 C C . ARG A 1 172 ? -5.306 -0.134 -17.428 1.00 95.81 172 ARG A C 1
ATOM 1441 O O . ARG A 1 172 ? -6.483 0.052 -17.130 1.00 95.81 172 ARG A O 1
ATOM 1448 N N . TYR A 1 173 ? -4.339 -0.222 -16.515 1.00 94.06 173 TYR A N 1
ATOM 1449 C CA . TYR A 1 173 ? -4.616 -0.170 -15.079 1.00 94.06 173 TYR A CA 1
ATOM 1450 C C . TYR A 1 173 ? -5.205 1.173 -14.629 1.00 94.06 173 TYR A C 1
ATOM 1452 O O . TYR A 1 173 ? -6.118 1.195 -13.803 1.00 94.06 173 TYR A O 1
ATOM 1460 N N . PHE A 1 174 ? -4.742 2.296 -15.185 1.00 90.94 174 PHE A N 1
ATOM 1461 C CA . PHE A 1 174 ? -5.319 3.605 -14.871 1.00 90.94 174 PHE A CA 1
ATOM 1462 C C . PHE A 1 174 ? -6.777 3.736 -15.327 1.00 90.94 174 PHE A C 1
ATOM 1464 O O . PHE A 1 174 ? -7.595 4.282 -14.586 1.00 90.94 174 PHE A O 1
ATOM 1471 N N . LEU A 1 175 ? -7.123 3.216 -16.508 1.00 91.56 175 LEU A N 1
ATOM 1472 C CA . LEU A 1 175 ? -8.505 3.213 -16.995 1.00 91.56 175 LEU A CA 1
ATOM 1473 C C . LEU A 1 175 ? -9.399 2.320 -16.129 1.00 91.56 175 LEU A C 1
ATOM 1475 O O . LEU A 1 175 ? -10.470 2.756 -15.707 1.00 91.56 175 LEU A O 1
ATOM 1479 N N . GLU A 1 176 ? -8.949 1.106 -15.802 1.00 92.00 176 GLU A N 1
ATOM 1480 C CA . GLU A 1 176 ? -9.668 0.200 -14.896 1.00 92.00 176 GLU A CA 1
ATOM 1481 C C . GLU A 1 176 ? -9.895 0.851 -13.519 1.00 92.00 176 GLU A C 1
ATOM 1483 O O . GLU A 1 176 ? -11.013 0.831 -12.997 1.00 92.00 176 GLU A O 1
ATOM 1488 N N . SER A 1 177 ? -8.868 1.509 -12.967 1.00 89.38 177 SER A N 1
ATOM 1489 C CA . SER A 1 177 ? -8.964 2.270 -11.716 1.00 89.38 177 SER A CA 1
ATOM 1490 C C . SER A 1 177 ? -10.035 3.357 -11.787 1.00 89.38 177 SER A C 1
ATOM 1492 O O . SER A 1 177 ? -10.851 3.475 -10.874 1.00 89.38 177 SER A O 1
ATOM 1494 N N . TYR A 1 178 ? -10.036 4.158 -12.856 1.00 83.38 178 TYR A N 1
ATOM 1495 C CA . TYR A 1 178 ? -10.981 5.261 -13.033 1.00 83.38 178 TYR A CA 1
ATOM 1496 C C . TYR A 1 178 ? -12.431 4.765 -13.099 1.00 83.38 178 TYR A C 1
ATOM 1498 O O . TYR A 1 178 ? -13.322 5.329 -12.461 1.00 83.38 178 TYR A O 1
ATOM 1506 N N . HIS A 1 179 ? -12.673 3.671 -13.825 1.00 80.19 179 HIS A N 1
ATOM 1507 C CA . HIS A 1 179 ? -13.998 3.059 -13.894 1.00 80.19 179 HIS A CA 1
ATOM 1508 C C . HIS A 1 179 ? -14.466 2.521 -12.533 1.00 80.19 179 HIS A C 1
ATOM 1510 O O . HIS A 1 179 ? -15.629 2.717 -12.172 1.00 80.19 179 HIS A O 1
ATOM 1516 N N . GLY A 1 180 ? -13.572 1.894 -11.760 1.00 74.44 180 GLY A N 1
ATOM 1517 C CA . GLY A 1 180 ? -13.877 1.417 -10.408 1.00 74.44 180 GLY A CA 1
ATOM 1518 C C . GLY A 1 180 ? -14.208 2.548 -9.427 1.00 74.44 180 GLY A C 1
ATOM 1519 O O . GLY A 1 180 ? -15.174 2.449 -8.669 1.00 74.44 180 GLY A O 1
ATOM 1520 N N . GLU A 1 181 ? -13.458 3.650 -9.472 1.00 65.75 181 GLU A N 1
ATOM 1521 C CA . GLU A 1 181 ? -13.677 4.817 -8.607 1.00 65.75 181 GLU A CA 1
ATOM 1522 C C . GLU A 1 181 ? -15.013 5.514 -8.904 1.00 65.75 181 GLU A C 1
ATOM 1524 O O . GLU A 1 181 ? -15.787 5.797 -7.984 1.00 65.75 181 GLU A O 1
ATOM 1529 N N . LEU A 1 182 ? -15.336 5.731 -10.185 1.00 63.53 182 LEU A N 1
ATOM 1530 C CA . LEU A 1 182 ? -16.623 6.308 -10.581 1.00 63.53 182 LEU A CA 1
ATOM 1531 C C . LEU A 1 182 ? -17.803 5.446 -10.131 1.00 63.53 182 LEU A C 1
ATOM 1533 O O . LEU A 1 182 ? -18.810 5.989 -9.677 1.00 63.53 182 LEU A O 1
ATOM 1537 N N . PHE A 1 183 ? -17.681 4.120 -10.233 1.00 56.62 183 PHE A N 1
ATOM 1538 C CA . PHE A 1 183 ? -18.700 3.189 -9.755 1.00 56.62 183 PHE A CA 1
ATOM 1539 C C . PHE A 1 183 ? -18.900 3.303 -8.237 1.00 56.62 183 PHE A C 1
ATOM 1541 O O . PHE A 1 183 ? -20.038 3.401 -7.772 1.00 56.62 183 PHE A O 1
ATOM 1548 N N . PHE A 1 184 ? -17.808 3.373 -7.466 1.00 55.56 184 PHE A N 1
ATOM 1549 C CA . PHE A 1 184 ? -17.866 3.563 -6.015 1.00 55.56 184 PHE A CA 1
ATOM 1550 C C . PHE A 1 184 ? -18.549 4.884 -5.642 1.00 55.56 184 PHE A C 1
ATOM 1552 O O . PHE A 1 184 ? -19.453 4.902 -4.809 1.00 55.56 184 PHE A O 1
ATOM 1559 N N . GLN A 1 185 ? -18.180 5.988 -6.295 1.00 53.25 185 GLN A N 1
ATOM 1560 C CA . GLN A 1 185 ? -18.768 7.298 -6.022 1.00 53.25 185 GLN A CA 1
ATOM 1561 C C . GLN A 1 185 ? -20.256 7.368 -6.398 1.00 53.25 185 GLN A C 1
ATOM 1563 O O . GLN A 1 185 ? -21.051 7.903 -5.624 1.00 53.25 185 GLN A O 1
ATOM 1568 N N . TRP A 1 186 ? -20.645 6.818 -7.553 1.00 42.28 186 TRP A N 1
ATOM 1569 C CA . TRP A 1 186 ? -22.038 6.818 -8.012 1.00 42.28 186 TRP A CA 1
ATOM 1570 C C . TRP A 1 186 ? -22.972 6.031 -7.092 1.00 42.28 186 TRP A C 1
ATOM 1572 O O . TRP A 1 186 ? -24.107 6.452 -6.879 1.00 42.28 186 TRP A O 1
ATOM 1582 N N . ILE A 1 187 ? -22.507 4.905 -6.548 1.00 50.12 187 ILE A N 1
ATOM 1583 C CA . ILE A 1 187 ? -23.332 4.032 -5.704 1.00 50.12 187 ILE A CA 1
ATOM 1584 C C . ILE A 1 187 ? -23.307 4.471 -4.241 1.00 50.12 187 ILE A C 1
ATOM 1586 O O . ILE A 1 187 ? -24.348 4.466 -3.587 1.00 50.12 187 ILE A O 1
ATOM 1590 N N . MET A 1 188 ? -22.141 4.853 -3.718 1.00 42.44 188 MET A N 1
ATOM 1591 C CA . MET A 1 188 ? -21.972 5.065 -2.278 1.00 42.44 188 MET A CA 1
ATOM 1592 C C . MET A 1 188 ? -22.205 6.515 -1.853 1.00 42.44 188 MET A C 1
ATOM 1594 O O . MET A 1 188 ? -22.544 6.755 -0.697 1.00 42.44 188 MET A O 1
ATOM 1598 N N . LEU A 1 189 ? -22.008 7.500 -2.740 1.00 44.22 189 LEU A N 1
ATOM 1599 C CA . LEU A 1 189 ? -21.972 8.914 -2.353 1.00 44.22 189 LEU A CA 1
ATOM 1600 C C . LEU A 1 189 ? -22.613 9.829 -3.417 1.00 44.22 189 LEU A C 1
ATOM 1602 O O . LEU A 1 189 ? -21.906 10.569 -4.109 1.00 44.22 189 LEU A O 1
ATOM 1606 N N . PRO A 1 190 ? -23.960 9.901 -3.487 1.00 42.53 190 PRO A N 1
ATOM 1607 C CA . PRO A 1 190 ? -24.695 10.684 -4.494 1.00 42.53 190 PRO A CA 1
ATOM 1608 C C . PRO A 1 190 ? -24.484 12.214 -4.432 1.00 42.53 190 PRO A C 1
ATOM 1610 O O . PRO A 1 190 ? -25.123 12.957 -5.172 1.00 42.53 190 PRO A O 1
ATOM 1613 N N . LYS A 1 191 ? -23.605 12.719 -3.552 1.00 40.69 191 LYS A N 1
ATOM 1614 C CA . LYS A 1 191 ? -23.349 14.154 -3.323 1.00 40.69 191 LYS A CA 1
ATOM 1615 C C . LYS A 1 191 ? -21.900 14.602 -3.564 1.00 40.69 191 LYS A C 1
ATOM 1617 O O . LYS A 1 191 ? -21.535 15.694 -3.134 1.00 40.69 191 LYS A O 1
ATOM 1622 N N . PHE A 1 192 ? -21.052 13.809 -4.218 1.00 40.72 192 PHE A N 1
ATOM 1623 C CA . PHE A 1 192 ? -19.683 14.258 -4.511 1.00 40.72 192 PHE A CA 1
ATOM 1624 C C . PHE A 1 192 ? -19.621 15.183 -5.741 1.00 40.72 192 PHE A C 1
ATOM 1626 O O . PHE A 1 192 ? -20.036 14.804 -6.836 1.00 40.72 192 PHE A O 1
ATOM 1633 N N . SER A 1 193 ? -19.069 16.392 -5.572 1.00 39.84 193 SER A N 1
ATOM 1634 C CA . SER A 1 193 ? -18.833 17.350 -6.659 1.00 39.84 193 SER A CA 1
ATOM 1635 C C . SER A 1 193 ? -17.530 17.056 -7.410 1.00 39.84 193 SER A C 1
ATOM 1637 O O . SER A 1 193 ? -16.511 16.709 -6.814 1.00 39.84 193 SER A O 1
ATOM 1639 N N . LYS A 1 194 ? -17.547 17.289 -8.728 1.00 41.44 194 LYS A N 1
ATOM 1640 C CA . LYS A 1 194 ? -16.432 17.066 -9.669 1.00 41.44 194 LYS A CA 1
ATOM 1641 C C . LYS A 1 194 ? -15.102 17.723 -9.242 1.00 41.44 194 LYS A C 1
ATOM 1643 O O . LYS A 1 194 ? -14.044 17.187 -9.523 1.00 41.44 194 LYS A O 1
ATOM 1648 N N . SER A 1 195 ? -15.150 18.827 -8.490 1.00 33.78 195 SER A N 1
ATOM 1649 C CA . SER A 1 195 ? -13.974 19.566 -7.998 1.00 33.78 195 SER A CA 1
ATOM 1650 C C . SER A 1 195 ? -13.170 18.878 -6.883 1.00 33.78 195 SER A C 1
ATOM 1652 O O . SER A 1 195 ? -11.979 19.144 -6.756 1.00 33.78 195 SER A O 1
ATOM 1654 N N . ARG A 1 196 ? -13.773 17.991 -6.074 1.00 42.09 196 ARG A N 1
ATOM 1655 C CA . ARG A 1 196 ? -13.023 17.176 -5.089 1.00 42.09 196 ARG A CA 1
ATOM 1656 C C . ARG A 1 196 ? -12.311 15.987 -5.735 1.00 42.09 196 ARG A C 1
ATOM 1658 O O . ARG A 1 196 ? -11.352 15.475 -5.168 1.00 42.09 196 ARG A O 1
ATOM 1665 N N . PHE A 1 197 ? -12.766 15.585 -6.920 1.00 38.16 197 PHE A N 1
ATOM 1666 C CA . PHE A 1 197 ? -12.227 14.470 -7.695 1.00 38.16 197 PHE A CA 1
ATOM 1667 C C . PHE A 1 197 ? -10.802 14.770 -8.189 1.00 38.16 197 PHE A C 1
ATOM 1669 O O . PHE A 1 197 ? -9.886 13.974 -7.995 1.00 38.16 197 PHE A O 1
ATOM 1676 N N . ASP A 1 198 ? -10.583 15.984 -8.701 1.00 31.09 198 ASP A N 1
ATOM 1677 C CA . ASP A 1 198 ? -9.266 16.431 -9.169 1.00 31.09 198 ASP A CA 1
ATOM 1678 C C . ASP A 1 198 ? -8.236 16.531 -8.029 1.00 31.09 198 ASP A C 1
ATOM 1680 O O . ASP A 1 198 ? -7.045 16.310 -8.248 1.00 31.09 198 ASP A O 1
ATOM 1684 N N . LEU A 1 199 ? -8.683 16.805 -6.794 1.00 33.47 199 LEU A N 1
ATOM 1685 C CA . LEU A 1 199 ? -7.818 16.883 -5.614 1.00 33.47 199 LEU A CA 1
ATOM 1686 C C . LEU A 1 199 ? -7.434 15.492 -5.079 1.00 33.47 199 LEU A C 1
ATOM 1688 O O . LEU A 1 199 ? -6.300 15.309 -4.637 1.00 33.47 199 LEU A O 1
ATOM 1692 N N . TYR A 1 200 ? -8.328 14.500 -5.157 1.00 37.12 200 TYR A N 1
ATOM 1693 C CA . TYR A 1 200 ? -8.058 13.117 -4.733 1.00 37.12 200 TYR A CA 1
ATOM 1694 C C . TYR A 1 200 ? -7.071 12.413 -5.679 1.00 37.12 200 TYR A C 1
ATOM 1696 O O . TYR A 1 200 ? -6.120 11.767 -5.231 1.00 37.12 200 TYR A O 1
ATOM 1704 N N . ILE A 1 201 ? -7.218 12.637 -6.991 1.00 38.91 201 ILE A N 1
ATOM 1705 C CA . ILE A 1 201 ? -6.246 12.191 -7.996 1.00 38.91 201 ILE A CA 1
ATOM 1706 C C . ILE A 1 201 ? -4.930 12.972 -7.846 1.00 38.91 201 ILE A C 1
ATOM 1708 O O . ILE A 1 201 ? -3.870 12.355 -7.803 1.00 38.91 201 ILE A O 1
ATOM 1712 N N . CYS A 1 202 ? -4.955 14.302 -7.667 1.00 31.42 202 CYS A N 1
ATOM 1713 C CA . CYS A 1 202 ? -3.727 15.091 -7.471 1.00 31.42 202 CYS A CA 1
ATOM 1714 C C . CYS A 1 202 ? -2.942 14.707 -6.208 1.00 31.42 202 CYS A C 1
ATOM 1716 O O . CYS A 1 202 ? -1.717 14.618 -6.260 1.00 31.42 202 CYS A O 1
ATOM 1718 N N . THR A 1 203 ? -3.613 14.474 -5.077 1.00 38.22 203 THR A N 1
ATOM 1719 C CA . THR A 1 203 ? -2.942 14.109 -3.816 1.00 38.22 203 THR A CA 1
ATOM 1720 C C . THR A 1 203 ? -2.344 12.702 -3.875 1.00 38.22 203 THR A C 1
ATOM 1722 O O . THR A 1 203 ? -1.272 12.475 -3.306 1.00 38.22 203 THR A O 1
ATOM 1725 N N . ASN A 1 204 ? -2.945 11.785 -4.644 1.00 38.09 204 ASN A N 1
ATOM 1726 C CA . ASN A 1 204 ? -2.372 10.468 -4.930 1.00 38.09 204 ASN A CA 1
ATOM 1727 C C . ASN A 1 204 ? -1.296 10.475 -6.032 1.00 38.09 204 ASN A C 1
ATOM 1729 O O . ASN A 1 204 ? -0.370 9.672 -5.940 1.00 38.09 204 ASN A O 1
ATOM 1733 N N . CYS A 1 205 ? -1.334 11.426 -6.972 1.00 35.91 205 CYS A N 1
ATOM 1734 C CA . CYS A 1 205 ? -0.318 11.637 -8.014 1.00 35.91 205 CYS A CA 1
ATOM 1735 C C . CYS A 1 205 ? 1.044 12.122 -7.484 1.00 35.91 205 CYS A C 1
ATOM 1737 O O . CYS A 1 205 ? 2.044 12.049 -8.196 1.00 35.91 205 CYS A O 1
ATOM 1739 N N . THR A 1 206 ? 1.132 12.624 -6.248 1.00 33.75 206 THR A N 1
ATOM 1740 C CA . THR A 1 206 ? 2.378 13.226 -5.731 1.00 33.75 206 THR A CA 1
ATOM 1741 C C . THR A 1 206 ? 3.456 12.244 -5.269 1.00 33.75 206 THR A C 1
ATOM 1743 O O . THR A 1 206 ? 4.440 12.686 -4.678 1.00 33.75 206 THR A O 1
ATOM 1746 N N . VAL A 1 207 ? 3.333 10.936 -5.531 1.00 36.19 207 VAL A N 1
ATOM 1747 C CA . VAL A 1 207 ? 4.373 9.960 -5.145 1.00 36.19 207 VAL A CA 1
ATOM 1748 C C . VAL A 1 207 ? 5.724 10.276 -5.809 1.00 36.19 207 VAL A C 1
ATOM 1750 O O . VAL A 1 207 ? 6.750 9.863 -5.278 1.00 36.19 207 VAL A O 1
ATOM 1753 N N . LEU A 1 208 ? 5.768 11.040 -6.912 1.00 35.28 208 LEU A N 1
ATOM 1754 C CA . LEU A 1 208 ? 7.006 11.279 -7.668 1.00 35.28 208 LEU A CA 1
ATOM 1755 C C . LEU A 1 208 ? 7.161 12.714 -8.207 1.00 35.28 208 LEU A C 1
ATOM 1757 O O . LEU A 1 208 ? 7.419 12.927 -9.393 1.00 35.28 208 LEU A O 1
ATOM 1761 N N . ARG A 1 209 ? 7.057 13.704 -7.315 1.00 26.28 209 ARG A N 1
ATOM 1762 C CA . ARG A 1 209 ? 7.813 14.961 -7.454 1.00 26.28 209 ARG A CA 1
ATOM 1763 C C . ARG A 1 209 ? 8.825 15.087 -6.329 1.00 26.28 209 ARG A C 1
ATOM 1765 O O . ARG A 1 209 ? 8.422 14.858 -5.167 1.00 26.28 209 ARG A O 1
#

Radius of gyration: 17.31 Å; chains: 1; bounding box: 48×34×45 Å

Sequence (209 aa):
MNMISDSYLSQIDELYNAERHQEVYDKLRRPDGNYSEVSPQILWRLARAIRYLIFTKGKEDKPARKKWLEEGLSVMKMAVEKYPDDSYCNTWYGVMLSLESVERGKKRRIELTYMIREYFDKAYEIDSKYFVLLHCLGTWCFEIARLNKLEREIASVFFAKPPESSYDEALRYFLESYHGELFFQWIMLPKFSKSRFDLYICTNCTVLR